Protein AF-0000000077141639 (afdb_homodimer)

Sequence (210 aa):
MLDIYRALENYKNDRVDEIVNHIAATSSEYKQLTCSVKIAYGKIFSSSTNDSKSWLEKYEDLVGQREALVFRFLYQQGFKDGLKIGFLLNNAIFKDENKNVTRFFMLDIYRALENYKNDRVDEIVNHIAATSSEYKQLTCSVKIAYGKIFSSSTNDSKSWLEKYEDLVGQREALVFRFLYQQGFKDGLKIGFLLNNAIFKDENKNVTRFF

Radius of gyration: 23.19 Å; Cα contacts (8 Å, |Δi|>4): 172; chains: 2; bounding box: 34×82×50 Å

Organism: Thermoanaerobacter italicus (strain DSM 9252 / Ab9) (NCBI:txid580331)

pLDDT: mean 87.26, std 12.96, range [44.38, 98.19]

Structure (mmCIF, N/CA/C/O backbone):
data_AF-0000000077141639-model_v1
#
loop_
_entity.id
_entity.type
_entity.pdbx_description
1 polymer 'Uncharacterized protein'
#
loop_
_atom_site.group_PDB
_atom_site.id
_atom_site.type_symbol
_atom_site.label_atom_id
_atom_site.label_alt_id
_atom_site.label_comp_id
_atom_site.label_asym_id
_atom_site.label_entity_id
_atom_site.label_seq_id
_atom_site.pdbx_PDB_ins_code
_atom_site.Cartn_x
_atom_site.Cartn_y
_atom_site.Cartn_z
_atom_site.occupancy
_atom_site.B_iso_or_equiv
_atom_site.auth_seq_id
_atom_site.auth_comp_id
_atom_site.auth_asym_id
_atom_site.auth_atom_id
_atom_site.pdbx_PDB_model_num
ATOM 1 N N . MET A 1 1 ? -12.258 25.984 -7.836 1 54.69 1 MET A N 1
ATOM 2 C CA . MET A 1 1 ? -12.094 25.031 -6.734 1 54.69 1 MET A CA 1
ATOM 3 C C . MET A 1 1 ? -11.914 23.609 -7.258 1 54.69 1 MET A C 1
ATOM 5 O O . MET A 1 1 ? -11.055 22.875 -6.773 1 54.69 1 MET A O 1
ATOM 9 N N . LEU A 1 2 ? -12.594 23.344 -8.359 1 60.84 2 LEU A N 1
ATOM 10 C CA . LEU A 1 2 ? -12.531 22.016 -8.953 1 60.84 2 LEU A CA 1
ATOM 11 C C . LEU A 1 2 ? -11.148 21.734 -9.539 1 60.84 2 LEU A C 1
ATOM 13 O O . LEU A 1 2 ? -10.633 20.625 -9.414 1 60.84 2 LEU A O 1
ATOM 17 N N . ASP A 1 3 ? -10.562 22.797 -9.906 1 68 3 ASP A N 1
ATOM 18 C CA . ASP A 1 3 ? -9.258 22.672 -10.555 1 68 3 ASP A CA 1
ATOM 19 C C . ASP A 1 3 ? -8.164 22.375 -9.531 1 68 3 ASP A C 1
ATOM 21 O O . ASP A 1 3 ? -7.281 21.562 -9.781 1 68 3 ASP A O 1
ATOM 25 N N . ILE A 1 4 ? -8.383 22.969 -8.359 1 66.31 4 ILE A N 1
ATOM 26 C CA . ILE A 1 4 ? -7.363 22.781 -7.332 1 66.31 4 ILE A CA 1
ATOM 27 C C . ILE A 1 4 ? -7.469 21.359 -6.762 1 66.31 4 ILE A C 1
ATOM 29 O O . ILE A 1 4 ? -6.453 20.719 -6.488 1 66.31 4 ILE A O 1
ATOM 33 N N . TYR A 1 5 ? -8.75 20.969 -6.719 1 63.75 5 TYR A N 1
ATOM 34 C CA . TYR A 1 5 ? -8.961 19.609 -6.211 1 63.75 5 TYR A CA 1
ATOM 35 C C . TYR A 1 5 ? -8.359 18.578 -7.156 1 63.75 5 TYR A C 1
ATOM 37 O O . TYR A 1 5 ? -7.684 17.641 -6.719 1 63.75 5 TYR A O 1
ATOM 45 N N . ARG A 1 6 ? -8.609 18.844 -8.391 1 73.81 6 ARG A N 1
ATOM 46 C CA . ARG A 1 6 ? -8.07 17.938 -9.398 1 73.81 6 ARG A CA 1
ATOM 47 C C . ARG A 1 6 ? -6.547 17.984 -9.406 1 73.81 6 ARG A C 1
ATOM 49 O O . ARG A 1 6 ? -5.891 16.938 -9.531 1 73.81 6 ARG A O 1
ATOM 56 N N . ALA A 1 7 ? -6.074 19.125 -9.273 1 70 7 ALA A N 1
ATOM 57 C CA . ALA A 1 7 ? -4.625 19.297 -9.211 1 70 7 ALA A CA 1
ATOM 58 C C . ALA A 1 7 ? -4.043 18.594 -7.988 1 70 7 ALA A C 1
ATOM 60 O O . ALA A 1 7 ? -3.002 17.938 -8.078 1 70 7 ALA A O 1
ATOM 61 N N . LEU A 1 8 ? -4.754 18.672 -6.93 1 75.56 8 LEU A N 1
ATOM 62 C CA . LEU A 1 8 ? -4.289 18.031 -5.703 1 75.56 8 LEU A CA 1
ATOM 63 C C . LEU A 1 8 ? -4.371 16.516 -5.816 1 75.56 8 LEU A C 1
ATOM 65 O O . LEU A 1 8 ? -3.494 15.797 -5.324 1 75.56 8 LEU A O 1
ATOM 69 N N . GLU A 1 9 ? -5.402 16.141 -6.539 1 77.5 9 GLU A N 1
ATOM 70 C CA . GLU A 1 9 ? -5.566 14.703 -6.754 1 77.5 9 GLU A CA 1
ATOM 71 C C . GLU A 1 9 ? -4.457 14.148 -7.645 1 77.5 9 GLU A C 1
ATOM 73 O O . GLU A 1 9 ? -3.908 13.078 -7.367 1 77.5 9 GLU A O 1
ATOM 78 N N . ASN A 1 10 ? -4.207 14.859 -8.688 1 81.38 10 ASN A N 1
ATOM 79 C CA . ASN A 1 10 ? -3.121 14.445 -9.578 1 81.38 10 ASN A CA 1
ATOM 80 C C . ASN A 1 10 ? -1.776 14.453 -8.852 1 81.38 10 ASN A C 1
ATOM 82 O O . ASN A 1 10 ? -0.955 13.555 -9.055 1 81.38 10 ASN A O 1
ATOM 86 N N . TYR A 1 11 ? -1.599 15.398 -8.156 1 82.31 11 TYR A N 1
ATOM 87 C CA . TYR A 1 11 ? -0.368 15.477 -7.375 1 82.31 11 TYR A CA 1
ATOM 88 C C . TYR A 1 11 ? -0.231 14.273 -6.453 1 82.31 11 TYR A C 1
ATOM 90 O O . TYR A 1 11 ? 0.836 13.656 -6.379 1 82.31 11 TYR A O 1
ATOM 98 N N . LYS A 1 12 ? -1.317 13.953 -5.895 1 84.75 12 LYS A N 1
ATOM 99 C CA . LYS A 1 12 ? -1.283 12.836 -4.957 1 84.75 12 LYS A CA 1
ATOM 100 C C . LYS A 1 12 ? -0.944 11.531 -5.668 1 84.75 12 LYS A C 1
ATOM 102 O O . LYS A 1 12 ? -0.155 10.734 -5.164 1 84.75 12 LYS A O 1
ATOM 107 N N . ASN A 1 13 ? -1.54 11.383 -6.797 1 85.69 13 ASN A N 1
ATOM 108 C CA . ASN A 1 13 ? -1.261 10.172 -7.555 1 85.69 13 ASN A CA 1
ATOM 109 C C . ASN A 1 13 ? 0.2 10.109 -7.992 1 85.69 13 ASN A C 1
ATOM 111 O O . ASN A 1 13 ? 0.838 9.055 -7.887 1 85.69 13 ASN A O 1
ATOM 115 N N . ASP A 1 14 ? 0.638 11.203 -8.445 1 90.75 14 ASP A N 1
ATOM 116 C CA . ASP A 1 14 ? 2.039 11.273 -8.852 1 90.75 14 ASP A CA 1
ATOM 117 C C . ASP A 1 14 ? 2.965 11.047 -7.656 1 90.75 14 ASP A C 1
ATOM 119 O O . ASP A 1 14 ? 3.998 10.383 -7.781 1 90.75 14 ASP A O 1
ATOM 123 N N . ARG A 1 15 ? 2.566 11.594 -6.605 1 92.44 15 ARG A N 1
ATOM 124 C CA . ARG A 1 15 ? 3.371 11.5 -5.391 1 92.44 15 ARG A CA 1
ATOM 125 C C . ARG A 1 15 ? 3.457 10.062 -4.902 1 92.44 15 ARG A C 1
ATOM 127 O O . ARG A 1 15 ? 4.523 9.609 -4.477 1 92.44 15 ARG A O 1
ATOM 134 N N . VAL A 1 16 ? 2.373 9.305 -5.07 1 95.56 16 VAL A N 1
ATOM 135 C CA . VAL A 1 16 ? 2.361 7.902 -4.672 1 95.56 16 VAL A CA 1
ATOM 136 C C . VAL A 1 16 ? 3.363 7.113 -5.512 1 95.56 16 VAL A C 1
ATOM 138 O O . VAL A 1 16 ? 4.16 6.34 -4.98 1 95.56 16 VAL A O 1
ATOM 141 N N . ASP A 1 17 ? 3.311 7.387 -6.77 1 94.44 17 ASP A N 1
ATOM 142 C CA . ASP A 1 17 ? 4.242 6.707 -7.664 1 94.44 17 ASP A CA 1
ATOM 143 C C . ASP A 1 17 ? 5.688 7.039 -7.305 1 94.44 17 ASP A C 1
ATOM 145 O O . ASP A 1 17 ? 6.551 6.156 -7.309 1 94.44 17 ASP A O 1
ATOM 149 N N . GLU A 1 18 ? 5.922 8.25 -7.062 1 95.31 18 GLU A N 1
ATOM 150 C CA . GLU A 1 18 ? 7.258 8.688 -6.688 1 95.31 18 GLU A CA 1
ATOM 151 C C . GLU A 1 18 ? 7.73 8 -5.41 1 95.31 18 GLU A C 1
ATOM 153 O O . GLU A 1 18 ? 8.883 7.574 -5.316 1 95.31 18 GLU A O 1
ATOM 158 N N . ILE A 1 19 ? 6.879 7.863 -4.48 1 96.19 19 ILE A N 1
ATOM 159 C CA . ILE A 1 19 ? 7.207 7.258 -3.195 1 96.19 19 ILE A CA 1
ATOM 160 C C . ILE A 1 19 ? 7.539 5.781 -3.389 1 96.19 19 ILE A C 1
ATOM 162 O O . ILE A 1 19 ? 8.539 5.289 -2.863 1 96.19 19 ILE A O 1
ATOM 166 N N . VAL A 1 20 ? 6.707 5.168 -4.117 1 96.19 20 VAL A N 1
ATOM 167 C CA . VAL A 1 20 ? 6.91 3.74 -4.34 1 96.19 20 VAL A CA 1
ATOM 168 C C . VAL A 1 20 ? 8.227 3.514 -5.078 1 96.19 20 VAL A C 1
ATOM 170 O O . VAL A 1 20 ? 8.984 2.602 -4.742 1 96.19 20 VAL A O 1
ATOM 173 N N . ASN A 1 21 ? 8.484 4.336 -6.051 1 95.69 21 ASN A N 1
ATOM 174 C CA . ASN A 1 21 ? 9.75 4.246 -6.77 1 95.69 21 ASN A CA 1
ATOM 175 C C . ASN A 1 21 ? 10.938 4.492 -5.848 1 95.69 21 ASN A C 1
ATOM 177 O O . ASN A 1 21 ? 11.977 3.844 -5.977 1 95.69 21 ASN A O 1
ATOM 181 N N . HIS A 1 22 ? 10.773 5.406 -4.996 1 96.06 22 HIS A N 1
ATOM 182 C CA . HIS A 1 22 ? 11.828 5.707 -4.031 1 96.06 22 HIS A CA 1
ATOM 183 C C . HIS A 1 22 ? 12.086 4.52 -3.107 1 96.06 22 HIS A C 1
ATOM 185 O O . HIS A 1 22 ? 13.234 4.176 -2.834 1 96.06 22 HIS A O 1
ATOM 191 N N . ILE A 1 23 ? 11.023 3.883 -2.619 1 96.19 23 ILE A N 1
ATOM 192 C CA . ILE A 1 23 ? 11.148 2.703 -1.769 1 96.19 23 ILE A CA 1
ATOM 193 C C . ILE A 1 23 ? 11.867 1.591 -2.525 1 96.19 23 ILE A C 1
ATOM 195 O O . ILE A 1 23 ? 12.781 0.961 -1.993 1 96.19 23 ILE A O 1
ATOM 199 N N . ALA A 1 24 ? 11.414 1.4 -3.717 1 95.56 24 ALA A N 1
ATOM 200 C CA . ALA A 1 24 ? 12 0.35 -4.547 1 95.56 24 ALA A CA 1
ATOM 201 C C . ALA A 1 24 ? 13.492 0.585 -4.766 1 95.56 24 ALA A C 1
ATOM 203 O O . ALA A 1 24 ? 14.266 -0.367 -4.887 1 95.56 24 ALA A O 1
ATOM 204 N N . ALA A 1 25 ? 13.906 1.833 -4.805 1 96.06 25 ALA A N 1
ATOM 205 C CA . ALA A 1 25 ? 15.289 2.189 -5.094 1 96.06 25 ALA A CA 1
ATOM 206 C C . ALA A 1 25 ? 16.141 2.164 -3.828 1 96.06 25 ALA A C 1
ATOM 208 O O . ALA A 1 25 ? 17.344 1.881 -3.883 1 96.06 25 ALA A O 1
ATOM 209 N N . THR A 1 26 ? 15.562 2.406 -2.682 1 95.94 26 THR A N 1
ATOM 210 C CA . THR A 1 26 ? 16.406 2.74 -1.543 1 95.94 26 THR A CA 1
ATOM 211 C C . THR A 1 26 ? 16.234 1.724 -0.418 1 95.94 26 THR A C 1
ATOM 213 O O . THR A 1 26 ? 17.094 1.585 0.445 1 95.94 26 THR A O 1
ATOM 216 N N . SER A 1 27 ? 15.133 1.047 -0.299 1 96.25 27 SER A N 1
ATOM 217 C CA . SER A 1 27 ? 14.875 0.135 0.811 1 96.25 27 SER A CA 1
ATOM 218 C C . SER A 1 27 ? 15.469 -1.244 0.543 1 96.25 27 SER A C 1
ATOM 220 O O . SER A 1 27 ? 15.016 -1.96 -0.35 1 96.25 27 SER A O 1
ATOM 222 N N . SER A 1 28 ? 16.422 -1.593 1.317 1 97.38 28 SER A N 1
ATOM 223 C CA . SER A 1 28 ? 17.016 -2.914 1.19 1 97.38 28 SER A CA 1
ATOM 224 C C . SER A 1 28 ? 16 -4.016 1.462 1 97.38 28 SER A C 1
ATOM 226 O O . SER A 1 28 ? 16 -5.043 0.777 1 97.38 28 SER A O 1
ATOM 228 N N . GLU A 1 29 ? 15.172 -3.76 2.479 1 97.5 29 GLU A N 1
ATOM 229 C CA . GLU A 1 29 ? 14.156 -4.742 2.822 1 97.5 29 GLU A CA 1
ATOM 230 C C . GLU A 1 29 ? 13.18 -4.957 1.666 1 97.5 29 GLU A C 1
ATOM 232 O O . GLU A 1 29 ? 12.852 -6.098 1.33 1 97.5 29 GLU A O 1
ATOM 237 N N . TYR A 1 30 ? 12.75 -3.953 1.01 1 97.62 30 TYR A N 1
ATOM 238 C CA . TYR A 1 30 ? 11.852 -4.039 -0.135 1 97.62 30 TYR A CA 1
ATOM 239 C C . TYR A 1 30 ? 12.492 -4.82 -1.276 1 97.62 30 TYR A C 1
ATOM 241 O O . TYR A 1 30 ? 11.844 -5.664 -1.897 1 97.62 30 TYR A O 1
ATOM 249 N N . LYS A 1 31 ? 13.727 -4.5 -1.547 1 97.94 31 LYS A N 1
ATOM 250 C CA . LYS A 1 31 ? 14.453 -5.164 -2.627 1 97.94 31 LYS A CA 1
ATOM 251 C C . LYS A 1 31 ? 14.578 -6.664 -2.361 1 97.94 31 LYS A C 1
ATOM 253 O O . LYS A 1 31 ? 14.383 -7.477 -3.266 1 97.94 31 LYS A O 1
ATOM 258 N N . GLN A 1 32 ? 14.883 -6.949 -1.11 1 98.19 32 GLN A N 1
ATOM 259 C CA . GLN A 1 32 ? 15.023 -8.352 -0.749 1 98.19 32 GLN A CA 1
ATOM 260 C C . GLN A 1 32 ? 13.695 -9.094 -0.891 1 98.19 32 GLN A C 1
ATOM 262 O O . GLN A 1 32 ? 13.648 -10.195 -1.435 1 98.19 32 GLN A O 1
ATOM 267 N N . LEU A 1 33 ? 12.633 -8.5 -0.389 1 97.81 33 LEU A N 1
ATOM 268 C CA . LEU A 1 33 ? 11.312 -9.102 -0.506 1 97.81 33 LEU A CA 1
ATOM 269 C C . LEU A 1 33 ? 10.906 -9.258 -1.969 1 97.81 33 LEU A C 1
ATOM 271 O O . LEU A 1 33 ? 10.359 -10.289 -2.363 1 97.81 33 LEU A O 1
ATOM 275 N N . THR A 1 34 ? 11.188 -8.242 -2.785 1 97.5 34 THR A N 1
ATOM 276 C CA . THR A 1 34 ? 10.859 -8.289 -4.207 1 97.5 34 THR A CA 1
ATOM 277 C C . THR A 1 34 ? 11.609 -9.414 -4.902 1 97.5 34 THR A C 1
ATOM 279 O O . THR A 1 34 ? 11.039 -10.125 -5.734 1 97.5 34 THR A O 1
ATOM 282 N N . CYS A 1 35 ? 12.883 -9.562 -4.613 1 97.94 35 CYS A N 1
ATOM 283 C CA . CYS A 1 35 ? 13.656 -10.664 -5.168 1 97.94 35 CYS A CA 1
ATOM 284 C C . CYS A 1 35 ? 13.062 -12.008 -4.77 1 97.94 35 CYS A C 1
ATOM 286 O O . CYS A 1 35 ? 12.898 -12.891 -5.613 1 97.94 35 CYS A O 1
ATOM 288 N N . SER A 1 36 ? 12.734 -12.141 -3.439 1 98 36 SER A N 1
ATOM 289 C CA . SER A 1 36 ? 12.148 -13.391 -2.947 1 98 36 SER A CA 1
ATOM 290 C C . SER A 1 36 ? 10.82 -13.68 -3.629 1 98 36 SER A C 1
ATOM 292 O O . SER A 1 36 ? 10.516 -14.836 -3.938 1 98 36 SER A O 1
ATOM 294 N N . VAL A 1 37 ? 10.016 -12.664 -3.859 1 97.69 37 VAL A N 1
ATOM 295 C CA . VAL A 1 37 ? 8.742 -12.797 -4.566 1 97.69 37 VAL A CA 1
ATOM 296 C C . VAL A 1 37 ? 8.992 -13.297 -5.988 1 97.69 37 VAL A C 1
ATOM 298 O O . VAL A 1 37 ? 8.312 -14.219 -6.457 1 97.69 37 VAL A O 1
ATOM 301 N N . LYS A 1 38 ? 9.953 -12.727 -6.695 1 97.25 38 LYS A N 1
ATOM 302 C CA . LYS A 1 38 ? 10.281 -13.117 -8.062 1 97.25 38 LYS A CA 1
ATOM 303 C C . LYS A 1 38 ? 10.75 -14.57 -8.117 1 97.25 38 LYS A C 1
ATOM 305 O O . LYS A 1 38 ? 10.406 -15.305 -9.047 1 97.25 38 LYS A O 1
ATOM 310 N N . ILE A 1 39 ? 11.547 -14.992 -7.125 1 97.31 39 ILE A N 1
ATOM 311 C CA . ILE A 1 39 ? 12.039 -16.359 -7.07 1 97.31 39 ILE A CA 1
ATOM 312 C C . ILE A 1 39 ? 10.859 -17.328 -6.906 1 97.31 39 ILE A C 1
ATOM 314 O O . ILE A 1 39 ? 10.75 -18.312 -7.645 1 97.31 39 ILE A O 1
ATOM 318 N N . ALA A 1 40 ? 10 -17.047 -5.957 1 96.88 40 ALA A N 1
ATOM 319 C CA . ALA A 1 40 ? 8.828 -17.891 -5.738 1 96.88 40 ALA A CA 1
ATOM 320 C C . ALA A 1 40 ? 7.957 -17.953 -6.988 1 96.88 40 ALA A C 1
ATOM 322 O O . ALA A 1 40 ? 7.496 -19.016 -7.383 1 96.88 40 ALA A O 1
ATOM 323 N N . TYR A 1 41 ? 7.711 -16.75 -7.605 1 96.56 41 TYR A N 1
ATOM 324 C CA . TYR A 1 41 ? 6.961 -16.672 -8.852 1 96.56 41 TYR A CA 1
ATOM 325 C C . TY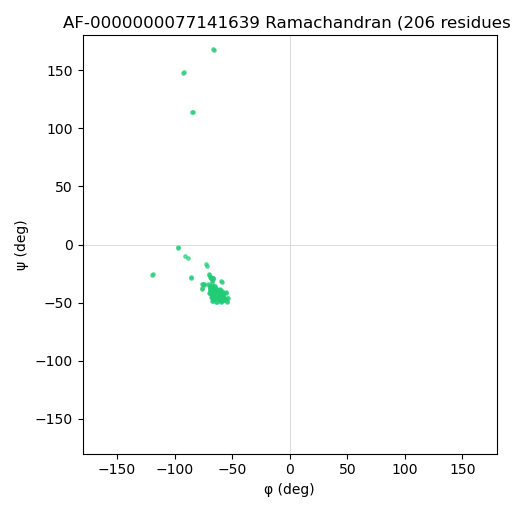R A 1 41 ? 7.578 -17.578 -9.914 1 96.56 41 TYR A C 1
ATOM 327 O O . TYR A 1 41 ? 6.871 -18.344 -10.578 1 96.56 41 TYR A O 1
ATOM 335 N N . GLY A 1 42 ? 8.867 -17.547 -10.078 1 96.06 42 GLY A N 1
ATOM 336 C CA . GLY A 1 42 ? 9.57 -18.375 -11.062 1 96.06 42 GLY A CA 1
ATOM 337 C C . GLY A 1 42 ? 9.43 -19.859 -10.812 1 96.06 42 GLY A C 1
ATOM 338 O O . GLY A 1 42 ? 9.266 -20.641 -11.75 1 96.06 42 GLY A O 1
ATOM 339 N N . LYS A 1 43 ? 9.523 -20.266 -9.586 1 94.69 43 LYS A N 1
ATOM 340 C CA . LYS A 1 43 ? 9.375 -21.672 -9.234 1 94.69 43 LYS A CA 1
ATOM 341 C C . LYS A 1 43 ? 7.984 -22.188 -9.586 1 94.69 43 LYS A C 1
ATOM 343 O O . LYS A 1 43 ? 7.84 -23.297 -10.117 1 94.69 43 LYS A O 1
ATOM 348 N N . ILE A 1 44 ? 6.957 -21.391 -9.336 1 94.94 44 ILE A N 1
ATOM 349 C CA . ILE A 1 44 ? 5.59 -21.766 -9.688 1 94.94 44 ILE A CA 1
ATOM 350 C C . ILE A 1 44 ? 5.434 -21.812 -11.203 1 94.94 44 ILE A C 1
ATOM 352 O O . ILE A 1 44 ? 4.898 -22.781 -11.75 1 94.94 44 ILE A O 1
ATOM 356 N N . PHE A 1 45 ? 5.918 -20.734 -11.805 1 93.94 45 PHE A N 1
ATOM 357 C CA . PHE A 1 45 ? 5.781 -20.594 -13.25 1 93.94 45 PHE A CA 1
ATOM 358 C C . PHE A 1 45 ? 6.434 -21.766 -13.977 1 93.94 45 PHE A C 1
ATOM 360 O O . PHE A 1 45 ? 5.84 -22.344 -14.883 1 93.94 45 PHE A O 1
ATOM 367 N N . SER A 1 46 ? 7.621 -22.188 -13.594 1 92.44 46 SER A N 1
ATOM 368 C CA . SER A 1 46 ? 8.398 -23.219 -14.273 1 92.44 46 SER A CA 1
ATOM 369 C C . SER A 1 46 ? 7.738 -24.594 -14.125 1 92.44 46 SER A C 1
ATOM 371 O O . SER A 1 46 ? 7.875 -25.453 -15.008 1 92.44 46 SER A O 1
ATOM 373 N N . SER A 1 47 ? 7.035 -24.844 -13.117 1 88.88 47 SER A N 1
ATOM 374 C CA . SER A 1 47 ? 6.438 -26.141 -12.859 1 88.88 47 SER A CA 1
ATOM 375 C C . SER A 1 47 ? 4.984 -26.188 -13.328 1 88.88 47 SER A C 1
ATOM 377 O O . SER A 1 47 ? 4.324 -27.219 -13.211 1 88.88 47 SER A O 1
ATOM 379 N N . SER A 1 48 ? 4.488 -25.141 -13.812 1 87.25 48 SER A N 1
ATOM 380 C CA . SER A 1 48 ? 3.066 -25 -14.102 1 87.25 48 SER A CA 1
ATOM 381 C C . SER A 1 48 ? 2.756 -25.391 -15.539 1 87.25 48 SER A C 1
ATOM 383 O O . SER A 1 48 ? 3.617 -25.297 -16.422 1 87.25 48 SER A O 1
ATOM 385 N N . THR A 1 49 ? 1.589 -25.922 -15.695 1 88.31 49 THR A N 1
ATOM 386 C CA . THR A 1 49 ? 1.06 -26.094 -17.047 1 88.31 49 THR A CA 1
ATOM 387 C C . THR A 1 49 ? 0.802 -24.75 -17.703 1 88.31 49 THR A C 1
ATOM 389 O O . THR A 1 49 ? 0.809 -23.719 -17.047 1 88.31 49 THR A O 1
ATOM 392 N N . ASN A 1 50 ? 0.544 -24.656 -19.047 1 88 50 ASN A N 1
ATOM 393 C CA . ASN A 1 50 ? 0.257 -23.406 -19.75 1 88 50 ASN A CA 1
ATOM 394 C C . ASN A 1 50 ? -0.974 -22.703 -19.188 1 88 50 ASN A C 1
ATOM 396 O O . ASN A 1 50 ? -0.989 -21.484 -19.047 1 88 50 ASN A O 1
ATOM 400 N N . ASP A 1 51 ? -1.972 -23.484 -18.875 1 87.44 51 ASP A N 1
ATOM 401 C CA . ASP A 1 51 ? -3.178 -22.922 -18.281 1 87.44 51 ASP A CA 1
ATOM 402 C C . ASP A 1 51 ? -2.879 -22.281 -16.922 1 87.44 51 ASP A C 1
ATOM 404 O O . ASP A 1 51 ? -3.33 -21.172 -16.641 1 87.44 51 ASP A O 1
ATOM 408 N N . SER A 1 52 ? -2.129 -22.953 -16.125 1 88.38 52 SER A N 1
ATOM 409 C CA . SER A 1 52 ? -1.777 -22.438 -14.797 1 88.38 52 SER A CA 1
ATOM 410 C C . SER A 1 52 ? -0.892 -21.203 -14.898 1 88.38 52 SER A C 1
ATOM 412 O O . SER A 1 52 ? -0.975 -20.297 -14.062 1 88.38 52 SER A O 1
ATOM 414 N N . LYS A 1 53 ? -0.115 -21.156 -16 1 92.94 53 LYS A N 1
ATOM 415 C CA . LYS A 1 53 ? 0.723 -19.984 -16.234 1 92.94 53 LYS A CA 1
ATOM 416 C C . LYS A 1 53 ? -0.126 -18.75 -16.531 1 92.94 53 LYS A C 1
ATOM 418 O O . LYS A 1 53 ? 0.149 -17.672 -16.031 1 92.94 53 LYS A O 1
ATOM 423 N N . SER A 1 54 ? -1.112 -18.922 -17.359 1 95.31 54 SER A N 1
ATOM 424 C CA . SER A 1 54 ? -2.016 -17.812 -17.672 1 95.31 54 SER A CA 1
ATOM 425 C C . SER A 1 54 ? -2.727 -17.297 -16.422 1 95.31 54 SER A C 1
ATOM 427 O O . SER A 1 54 ? -2.889 -16.094 -16.25 1 95.31 54 SER A O 1
ATOM 429 N N . TRP A 1 55 ? -3.125 -18.188 -15.516 1 95 55 TRP A N 1
ATOM 430 C CA . TRP A 1 55 ? -3.781 -17.812 -14.266 1 95 55 TRP A CA 1
ATOM 431 C C . TRP A 1 55 ? -2.807 -17.109 -13.328 1 95 55 TRP A C 1
ATOM 433 O O . TRP A 1 55 ? -3.191 -16.203 -12.586 1 95 55 TRP A O 1
ATOM 443 N N . LEU A 1 56 ? -1.569 -17.578 -13.352 1 96.06 56 LEU A N 1
ATOM 444 C CA . LEU A 1 56 ? -0.549 -16.938 -12.531 1 96.06 56 LEU A CA 1
ATOM 445 C C . LEU A 1 56 ? -0.333 -15.492 -12.969 1 96.06 56 LEU A C 1
ATOM 447 O O . LEU A 1 56 ? -0.205 -14.602 -12.133 1 96.06 56 LEU A O 1
ATOM 451 N N . GLU A 1 57 ? -0.248 -15.211 -14.242 1 96.88 57 GLU A N 1
ATOM 452 C CA . GLU A 1 57 ? -0.125 -13.859 -14.773 1 96.88 57 GLU A CA 1
ATOM 453 C C . GLU A 1 57 ? -1.325 -13 -14.383 1 96.88 57 GLU A C 1
ATOM 455 O O . GLU A 1 57 ? -1.166 -11.844 -14 1 96.88 57 GLU A O 1
ATOM 460 N N . LYS A 1 58 ? -2.5 -13.57 -14.523 1 97.25 58 LYS A N 1
ATOM 461 C CA . LYS A 1 58 ? -3.715 -12.867 -14.125 1 97.25 58 LYS A CA 1
ATOM 462 C C . LYS A 1 58 ? -3.701 -12.539 -12.641 1 97.25 58 LYS A C 1
ATOM 464 O O . LYS A 1 58 ? -4.066 -11.438 -12.234 1 97.25 58 LYS A O 1
ATOM 469 N N . TYR A 1 59 ? -3.299 -13.547 -11.82 1 97.19 59 TYR A N 1
ATOM 470 C CA . TYR A 1 59 ? -3.174 -13.367 -10.375 1 97.19 59 TYR A CA 1
ATOM 471 C C . TYR A 1 59 ? -2.271 -12.188 -10.047 1 97.19 59 TYR A C 1
ATOM 473 O O . TYR A 1 59 ? -2.637 -11.32 -9.25 1 97.19 59 TYR A O 1
ATOM 481 N N . GLU A 1 60 ? -1.157 -12.164 -10.641 1 96.44 60 GLU A N 1
ATOM 482 C CA . GLU A 1 60 ? -0.197 -11.086 -10.398 1 96.44 60 GLU A CA 1
ATOM 483 C C . GLU A 1 60 ? -0.778 -9.734 -10.781 1 96.44 60 GLU A C 1
ATOM 485 O O . GLU A 1 60 ? -0.604 -8.75 -10.055 1 96.44 60 GLU A O 1
ATOM 490 N N . ASP A 1 61 ? -1.398 -9.664 -11.914 1 97.25 61 ASP A N 1
ATOM 491 C CA . ASP A 1 61 ? -2.01 -8.422 -12.383 1 97.25 61 ASP A CA 1
ATOM 492 C C . ASP A 1 61 ? -3.074 -7.934 -11.406 1 97.25 61 ASP A C 1
ATOM 494 O O . ASP A 1 61 ? -3.137 -6.742 -11.094 1 97.25 61 ASP A O 1
ATOM 498 N N . LEU A 1 62 ? -3.951 -8.805 -10.953 1 97.44 62 LEU A N 1
ATOM 499 C CA . LEU A 1 62 ? -5.027 -8.484 -10.023 1 97.44 62 LEU A CA 1
ATOM 500 C C . LEU A 1 62 ? -4.469 -8 -8.688 1 97.44 62 LEU A C 1
ATOM 502 O O . LEU A 1 62 ? -4.965 -7.035 -8.117 1 97.44 62 LEU A O 1
ATOM 506 N N . VAL A 1 63 ? -3.412 -8.672 -8.195 1 97.12 63 VAL A N 1
ATOM 507 C CA . VAL A 1 63 ? -2.742 -8.258 -6.965 1 97.12 63 VAL A CA 1
ATOM 508 C C . VAL A 1 63 ? -2.176 -6.852 -7.129 1 97.12 63 VAL A C 1
ATOM 510 O O . VAL A 1 63 ? -2.326 -6.008 -6.238 1 97.12 63 VAL A O 1
ATOM 513 N N . GLY A 1 64 ? -1.561 -6.609 -8.273 1 96.56 64 GLY A N 1
ATOM 514 C CA . GLY A 1 64 ? -1.019 -5.289 -8.562 1 96.56 64 GLY A CA 1
ATOM 515 C C . GLY A 1 64 ? -2.074 -4.199 -8.57 1 96.56 64 GLY A C 1
ATOM 516 O O . GLY A 1 64 ? -1.845 -3.1 -8.062 1 96.56 64 GLY A O 1
ATOM 517 N N . GLN A 1 65 ? -3.201 -4.426 -9.211 1 97.25 65 GLN A N 1
ATOM 518 C CA . GLN A 1 65 ? -4.309 -3.475 -9.234 1 97.25 65 GLN A CA 1
ATOM 519 C C . GLN A 1 65 ? -4.82 -3.193 -7.824 1 97.25 65 GLN A C 1
ATOM 521 O O . GLN A 1 65 ? -5.055 -2.039 -7.461 1 97.25 65 GLN A O 1
ATOM 526 N N . ARG A 1 66 ? -5.004 -4.246 -7.016 1 97.19 66 ARG A N 1
ATOM 527 C CA . ARG A 1 66 ? -5.473 -4.086 -5.645 1 97.19 66 ARG A CA 1
ATOM 528 C C . ARG A 1 66 ? -4.477 -3.283 -4.812 1 97.19 66 ARG A C 1
ATOM 530 O O . ARG A 1 66 ? -4.871 -2.422 -4.023 1 97.19 66 ARG A O 1
ATOM 537 N N . GLU A 1 67 ? -3.172 -3.514 -4.953 1 96.31 67 GLU A N 1
ATOM 538 C CA . GLU A 1 67 ? -2.123 -2.779 -4.25 1 96.31 67 GLU A CA 1
ATOM 539 C C . GLU A 1 67 ? -2.174 -1.291 -4.586 1 96.31 67 GLU A C 1
ATOM 541 O O . GLU A 1 67 ? -2.076 -0.445 -3.697 1 96.31 67 GLU A O 1
ATOM 546 N N . ALA A 1 68 ? -2.281 -1.032 -5.848 1 94.88 68 ALA A N 1
ATOM 547 C CA . ALA A 1 68 ? -2.299 0.359 -6.293 1 94.88 68 ALA A CA 1
ATOM 548 C C . ALA A 1 68 ? -3.467 1.118 -5.668 1 94.88 68 ALA A C 1
ATOM 550 O O . ALA A 1 68 ? -3.332 2.289 -5.305 1 94.88 68 ALA A O 1
ATOM 551 N N . LEU A 1 69 ? -4.574 0.474 -5.605 1 96.31 69 LEU A N 1
ATOM 552 C CA . LEU A 1 69 ? -5.75 1.073 -4.98 1 96.31 69 LEU A CA 1
ATOM 553 C C . LEU A 1 69 ? -5.473 1.408 -3.52 1 96.31 69 LEU A C 1
ATOM 555 O O . LEU A 1 69 ? -5.746 2.523 -3.072 1 96.31 69 LEU A O 1
ATOM 559 N N . VAL A 1 70 ? -4.941 0.492 -2.764 1 97.31 70 VAL A N 1
ATOM 560 C CA . VAL A 1 70 ? -4.691 0.655 -1.336 1 97.31 70 VAL A CA 1
ATOM 561 C C . VAL A 1 70 ? -3.6 1.699 -1.119 1 97.31 70 VAL A C 1
ATOM 563 O O . VAL A 1 70 ? -3.674 2.5 -0.185 1 97.31 70 VAL A O 1
ATOM 566 N N . PHE A 1 71 ? -2.592 1.744 -2.016 1 96.38 71 PHE A N 1
ATOM 567 C CA . PHE A 1 71 ? -1.515 2.725 -1.949 1 96.38 71 PHE A CA 1
ATOM 568 C C . PHE A 1 71 ? -2.072 4.145 -1.944 1 96.38 71 PHE A C 1
ATOM 570 O O . PHE A 1 71 ? -1.685 4.965 -1.112 1 96.38 71 PHE A O 1
ATOM 577 N N . ARG A 1 72 ? -2.93 4.328 -2.816 1 94.88 72 ARG A N 1
ATOM 578 C CA . ARG A 1 72 ? -3.51 5.66 -2.953 1 94.88 72 ARG A CA 1
ATOM 579 C C . ARG A 1 72 ? -4.324 6.031 -1.718 1 94.88 72 ARG A C 1
ATOM 581 O O . ARG A 1 72 ? -4.242 7.16 -1.231 1 94.88 72 ARG A O 1
ATOM 588 N N . PHE A 1 73 ? -5.035 5.074 -1.187 1 95.31 73 PHE A N 1
ATOM 589 C CA . PHE A 1 73 ? -5.871 5.328 -0.018 1 95.31 73 PHE A CA 1
ATOM 590 C C . PHE A 1 73 ? -5.012 5.617 1.208 1 95.31 73 PHE A C 1
ATOM 592 O O . PHE A 1 73 ? -5.328 6.516 1.994 1 95.31 73 PHE A O 1
ATOM 599 N N . LEU A 1 74 ? -3.982 4.852 1.314 1 97.06 74 LEU A N 1
ATOM 600 C CA . LEU A 1 74 ? -3.123 5.004 2.484 1 97.06 74 LEU A CA 1
ATOM 601 C C . LEU A 1 74 ? -2.422 6.355 2.475 1 97.06 74 LEU A C 1
ATOM 603 O O . LEU A 1 74 ? -2.387 7.051 3.494 1 97.06 74 LEU A O 1
ATOM 607 N N . TYR A 1 75 ? -1.885 6.738 1.337 1 96.75 75 TYR A N 1
ATOM 608 C CA . TYR A 1 75 ? -1.252 8.047 1.229 1 96.75 75 TYR A CA 1
ATOM 609 C C . TYR A 1 75 ? -2.25 9.164 1.521 1 96.75 75 TYR A C 1
ATOM 611 O O . TYR A 1 75 ? -1.946 10.102 2.264 1 96.75 75 TYR A O 1
ATOM 619 N N . GLN A 1 76 ? -3.395 9.07 0.921 1 95.12 76 GLN A N 1
ATOM 620 C CA . GLN A 1 76 ? -4.422 10.094 1.076 1 95.12 76 GLN A CA 1
ATOM 621 C C . GLN A 1 76 ? -4.84 10.242 2.537 1 95.12 76 GLN A C 1
ATOM 623 O O . GLN A 1 76 ? -5 11.352 3.035 1 95.12 76 GLN A O 1
ATOM 628 N N . GLN A 1 77 ? -5.043 9.086 3.213 1 95.25 77 GLN A N 1
ATOM 629 C CA . GLN A 1 77 ? -5.449 9.148 4.613 1 95.25 77 GLN A CA 1
ATOM 630 C C . GLN A 1 77 ? -4.324 9.695 5.488 1 95.25 77 GLN A C 1
ATOM 632 O O . GLN A 1 77 ? -4.57 10.445 6.434 1 95.25 77 GLN A O 1
ATOM 637 N N . GLY A 1 78 ? -3.086 9.289 5.176 1 94.44 78 GLY A N 1
ATOM 638 C CA . GLY A 1 78 ? -1.959 9.898 5.859 1 94.44 78 GLY A CA 1
ATOM 639 C C . GLY A 1 78 ? -1.901 11.406 5.688 1 94.44 78 GLY A C 1
ATOM 640 O O . GLY A 1 78 ? -1.729 12.141 6.66 1 94.44 78 GLY A O 1
ATOM 641 N N . PHE A 1 79 ? -2.104 11.828 4.449 1 93.5 79 PHE A N 1
ATOM 642 C CA . PHE A 1 79 ? -2.09 13.242 4.117 1 93.5 79 PHE A CA 1
ATOM 643 C C . PHE A 1 79 ? -3.148 14 4.918 1 93.5 79 PHE A C 1
ATOM 645 O O . PHE A 1 79 ? -2.863 15.039 5.508 1 93.5 79 PHE A O 1
ATOM 652 N N . LYS A 1 80 ? -4.336 13.516 4.953 1 93 80 LYS A N 1
ATOM 653 C CA . LYS A 1 80 ? -5.441 14.133 5.672 1 93 80 LYS A CA 1
ATOM 654 C C . LYS A 1 80 ? -5.152 14.203 7.172 1 93 80 LYS A C 1
ATOM 656 O O . LYS A 1 80 ? -5.414 15.227 7.809 1 93 80 LYS A O 1
ATOM 661 N N . ASP A 1 81 ? -4.695 13.078 7.688 1 92.31 81 ASP A N 1
ATOM 662 C CA . ASP A 1 81 ? -4.352 13.055 9.109 1 92.31 81 ASP A CA 1
ATOM 663 C C . ASP A 1 81 ? -3.256 14.07 9.422 1 92.31 81 ASP A C 1
ATOM 665 O O . ASP A 1 81 ? -3.322 14.773 10.43 1 92.31 81 ASP A O 1
ATOM 669 N N . GLY A 1 82 ? -2.229 14.133 8.562 1 90.5 82 GLY A N 1
ATOM 670 C CA . GLY A 1 82 ? -1.174 15.125 8.727 1 90.5 82 GLY A CA 1
ATOM 671 C C . GLY A 1 82 ? -1.682 16.547 8.68 1 90.5 82 GLY A C 1
ATOM 672 O O . GLY A 1 82 ? -1.288 17.391 9.5 1 90.5 82 GLY A O 1
ATOM 673 N N . LEU A 1 83 ? -2.504 16.797 7.734 1 89.75 83 LEU A N 1
ATOM 674 C CA . LEU A 1 83 ? -3.098 18.125 7.598 1 89.75 83 LEU A CA 1
ATOM 675 C C . LEU A 1 83 ? -3.84 18.516 8.867 1 89.75 83 LEU A C 1
ATOM 677 O O . LEU A 1 83 ? -3.674 19.641 9.359 1 89.75 83 LEU A O 1
ATOM 681 N N . LYS A 1 84 ? -4.641 17.641 9.367 1 89.62 84 LYS A N 1
ATOM 682 C CA . LYS A 1 84 ? -5.414 17.891 10.586 1 89.62 84 LYS A CA 1
ATOM 683 C C . LYS A 1 84 ? -4.496 18.188 11.766 1 89.62 84 LYS A C 1
ATOM 685 O O . LYS A 1 84 ? -4.734 19.141 12.523 1 89.62 84 LYS A O 1
ATOM 690 N N . ILE A 1 85 ? -3.479 17.438 11.898 1 86.94 85 ILE A N 1
ATOM 691 C CA . ILE A 1 85 ? -2.547 17.609 13.008 1 86.94 85 ILE A CA 1
ATOM 692 C C . ILE A 1 85 ? -1.756 18.891 12.828 1 86.94 85 ILE A C 1
ATOM 694 O O . ILE A 1 85 ? -1.5 19.625 13.797 1 86.94 85 ILE A O 1
ATOM 698 N N . GLY A 1 86 ? -1.353 19.141 11.633 1 84.06 86 GLY A N 1
ATOM 699 C CA . GLY A 1 86 ? -0.667 20.391 11.344 1 84.06 86 GLY A CA 1
ATOM 700 C C . GLY A 1 86 ? -1.471 21.609 11.742 1 84.06 86 GLY A C 1
ATOM 701 O O . GLY A 1 86 ? -0.935 22.547 12.336 1 84.06 86 GLY A O 1
ATOM 702 N N . PHE A 1 87 ? -2.672 21.547 11.492 1 83.81 87 PHE A N 1
ATOM 703 C CA . PHE A 1 87 ? -3.555 22.641 11.867 1 83.81 87 PHE A CA 1
ATOM 704 C C . PHE A 1 87 ? -3.668 22.75 13.383 1 83.81 87 PHE A C 1
ATOM 706 O O . PHE A 1 87 ? -3.611 23.844 13.938 1 83.81 87 PHE A O 1
ATOM 713 N N . LEU A 1 88 ? -3.797 21.641 13.992 1 82.12 88 LEU A N 1
ATOM 714 C CA . LEU A 1 88 ? -3.947 21.609 15.445 1 82.12 88 LEU A CA 1
ATOM 715 C C . LEU A 1 88 ? -2.686 22.125 16.125 1 82.12 88 LEU A C 1
ATOM 717 O O . LEU A 1 88 ? -2.768 22.906 17.078 1 82.12 88 LEU A O 1
ATOM 721 N N . LEU A 1 89 ? -1.62 21.703 15.633 1 81.44 89 LEU A N 1
ATOM 722 C CA . LEU A 1 89 ? -0.348 22.094 16.219 1 81.44 89 LEU A CA 1
ATOM 723 C C . LEU A 1 89 ? -0.103 23.594 16.031 1 81.44 89 LEU A C 1
ATOM 725 O O . LEU A 1 89 ? 0.349 24.281 16.953 1 81.44 89 LEU A O 1
ATOM 729 N N . ASN A 1 90 ? -0.406 24.047 14.93 1 77.81 90 ASN A N 1
ATOM 730 C CA . ASN A 1 90 ? -0.226 25.469 14.664 1 77.81 90 ASN A CA 1
ATOM 731 C C . ASN A 1 90 ? -1.148 26.328 15.523 1 77.81 90 ASN A C 1
ATOM 733 O O . ASN A 1 90 ? -0.743 27.375 16.016 1 77.81 90 ASN A O 1
ATOM 737 N N . ASN A 1 91 ? -2.309 25.906 15.695 1 76.5 91 ASN A N 1
ATOM 738 C CA . ASN A 1 91 ? -3.25 26.625 16.547 1 76.5 91 ASN A CA 1
ATOM 739 C C . ASN A 1 91 ? -2.805 26.625 18 1 76.5 91 ASN A C 1
ATOM 741 O O . ASN A 1 91 ? -2.982 27.609 18.719 1 76.5 91 ASN A O 1
ATOM 745 N N . ALA A 1 92 ? -2.236 25.484 18.328 1 71.31 92 ALA A N 1
ATOM 746 C CA . ALA A 1 92 ? -1.747 25.391 19.703 1 71.31 92 ALA A CA 1
ATOM 747 C C . ALA A 1 92 ? -0.546 26.312 19.922 1 71.31 92 ALA A C 1
ATOM 749 O O . ALA A 1 92 ? -0.434 26.953 20.969 1 71.31 92 ALA A O 1
ATOM 750 N N . ILE A 1 93 ? 0.25 26.422 19.062 1 73.25 93 ILE A N 1
ATOM 751 C CA . ILE A 1 93 ? 1.442 27.25 19.156 1 73.25 93 ILE A CA 1
ATOM 752 C C . ILE A 1 93 ? 1.039 28.734 19.156 1 73.25 93 ILE A C 1
ATOM 754 O O . ILE A 1 93 ? 1.556 29.516 19.953 1 73.25 93 ILE A O 1
ATOM 758 N N . PHE A 1 94 ? 0.098 29.141 18.375 1 68.38 94 PHE A N 1
ATOM 759 C CA . PHE A 1 94 ? -0.358 30.531 18.281 1 68.38 94 PHE A CA 1
ATOM 760 C C . PHE A 1 94 ? -1.068 30.938 19.578 1 68.38 94 PHE A C 1
ATOM 762 O O . PHE A 1 94 ? -0.896 32.062 20.047 1 68.38 94 PHE A O 1
ATOM 769 N N . LYS A 1 95 ? -1.772 30.125 20.125 1 72.75 95 LYS A N 1
ATOM 770 C CA . LYS A 1 95 ? -2.465 30.422 21.375 1 72.75 95 LYS A CA 1
ATOM 771 C C . LYS A 1 95 ? -1.473 30.609 22.531 1 72.75 95 LYS A C 1
ATOM 773 O O . LYS A 1 95 ? -1.65 31.5 23.359 1 72.75 95 LYS A O 1
ATOM 778 N N . ASP A 1 96 ? -0.512 29.797 22.484 1 69.31 96 ASP A N 1
ATOM 779 C CA . ASP A 1 96 ? 0.513 29.922 23.516 1 69.31 96 ASP A CA 1
ATOM 780 C C . ASP A 1 96 ? 1.281 31.234 23.375 1 69.31 96 ASP A C 1
ATOM 782 O O . ASP A 1 96 ? 1.566 31.906 24.375 1 69.31 96 ASP A O 1
ATOM 786 N N . GLU A 1 97 ? 1.519 31.641 22.188 1 67.38 97 GLU A N 1
ATOM 787 C CA . GLU A 1 97 ? 2.223 32.875 21.922 1 67.38 97 GLU A CA 1
ATOM 788 C C . GLU A 1 97 ? 1.366 34.094 22.312 1 67.38 97 GLU A C 1
ATOM 790 O O . GLU A 1 97 ? 1.868 35.062 22.875 1 67.38 97 GLU A O 1
ATOM 795 N N . ASN A 1 98 ? 0.169 34.031 22.016 1 63 98 ASN A N 1
ATOM 796 C CA . ASN A 1 98 ? -0.743 35.125 22.375 1 63 98 ASN A CA 1
ATOM 797 C C . ASN A 1 98 ? -0.933 35.219 23.891 1 63 98 ASN A C 1
ATOM 799 O O . ASN A 1 98 ? -1.057 36.312 24.438 1 63 98 ASN A O 1
ATOM 803 N N . LYS A 1 99 ? -0.898 34.125 24.578 1 68.94 99 LYS A N 1
ATOM 804 C CA . LYS A 1 99 ? -0.977 34.125 26.031 1 68.94 99 LYS A CA 1
ATOM 805 C C . LYS A 1 99 ? 0.263 34.75 26.656 1 68.94 99 LYS A C 1
ATOM 807 O O . LYS A 1 99 ? 0.161 35.5 27.641 1 68.94 99 LYS A O 1
ATOM 812 N N . ASN A 1 100 ? 1.283 34.438 26.062 1 63.81 100 ASN A N 1
ATOM 813 C CA . ASN A 1 100 ? 2.525 35 26.578 1 63.81 100 ASN A CA 1
ATOM 814 C C . ASN A 1 100 ? 2.584 36.5 26.359 1 63.81 100 ASN A C 1
ATOM 816 O O . ASN A 1 100 ? 3.123 37.25 27.188 1 63.81 100 ASN A O 1
ATOM 820 N N . VAL A 1 101 ? 1.987 37 25.391 1 58.94 101 VAL A N 1
ATOM 821 C CA . VAL A 1 101 ? 1.962 38.438 25.094 1 58.94 101 VAL A CA 1
ATOM 822 C C . VAL A 1 101 ? 0.995 39.156 26.047 1 58.94 101 VAL A C 1
ATOM 824 O O . VAL A 1 101 ? 1.271 40.25 26.5 1 58.94 101 VAL A O 1
ATOM 827 N N . THR A 1 102 ? -0.078 38.5 26.328 1 58.88 102 THR A N 1
ATOM 828 C CA . THR A 1 102 ? -1.042 39.125 27.219 1 58.88 102 THR A CA 1
ATOM 829 C C . THR A 1 102 ? -0.508 39.188 28.656 1 58.88 102 THR A C 1
ATOM 831 O O . THR A 1 102 ? -0.979 39.969 29.469 1 58.88 102 THR A O 1
ATOM 834 N N . ARG A 1 103 ? 0.36 38.312 28.969 1 59.94 103 ARG A N 1
ATOM 835 C CA . ARG A 1 103 ? 0.936 38.312 30.312 1 59.94 103 ARG A CA 1
ATOM 836 C C . ARG A 1 103 ? 1.899 39.469 30.5 1 59.94 103 ARG A C 1
ATOM 838 O O . ARG A 1 103 ? 2.184 39.875 31.625 1 59.94 103 ARG A O 1
ATOM 845 N N . PHE A 1 104 ? 2.25 39.969 29.453 1 49.59 104 PHE A N 1
ATOM 846 C CA . PHE A 1 104 ? 3.195 41.062 29.547 1 49.59 104 PHE A CA 1
ATOM 847 C C . PHE A 1 104 ? 2.461 42.406 29.641 1 49.59 104 PHE A C 1
ATOM 849 O O . PHE A 1 104 ? 3.07 43.438 29.953 1 49.59 104 PHE A O 1
ATOM 856 N N . PHE A 1 105 ? 1.154 42.406 29.422 1 44.38 105 PHE A N 1
ATOM 857 C CA . PHE A 1 105 ? 0.398 43.594 29.688 1 44.38 105 PHE A CA 1
ATOM 858 C C . PHE A 1 105 ? -0.464 43.438 30.938 1 44.38 105 PHE A C 1
ATOM 860 O O . PHE A 1 105 ? -0.95 42.344 31.234 1 44.38 105 PHE A O 1
ATOM 867 N N . MET B 1 1 ? 10.82 12.5 24.734 1 54.84 1 MET B N 1
ATOM 868 C CA . MET B 1 1 ? 10.711 12.672 23.297 1 54.84 1 MET B CA 1
ATOM 869 C C . MET B 1 1 ? 10.641 11.32 22.594 1 54.84 1 MET B C 1
ATOM 871 O O . MET B 1 1 ? 9.82 11.125 21.688 1 54.84 1 MET B O 1
ATOM 875 N N . LEU B 1 2 ? 11.359 10.383 23.141 1 61.44 2 LEU B N 1
ATOM 876 C CA . LEU B 1 2 ? 11.406 9.047 22.562 1 61.44 2 LEU B CA 1
ATOM 877 C C . LEU B 1 2 ? 10.055 8.344 22.688 1 61.44 2 LEU B C 1
ATOM 879 O O . LEU B 1 2 ? 9.609 7.664 21.766 1 61.44 2 LEU B O 1
ATOM 883 N N . ASP B 1 3 ? 9.406 8.727 23.719 1 68.19 3 ASP B N 1
ATOM 884 C CA . ASP B 1 3 ? 8.133 8.094 24.016 1 68.19 3 ASP B CA 1
ATOM 885 C C . ASP B 1 3 ? 7.035 8.586 23.062 1 68.19 3 ASP B C 1
ATOM 887 O O . ASP B 1 3 ? 6.219 7.797 22.594 1 68.19 3 ASP B O 1
ATOM 891 N N . ILE B 1 4 ? 7.195 9.867 22.719 1 66.44 4 ILE B N 1
ATOM 892 C CA . ILE B 1 4 ? 6.168 10.43 21.859 1 66.44 4 ILE B CA 1
ATOM 893 C C . ILE B 1 4 ? 6.352 9.922 20.422 1 66.44 4 ILE B C 1
ATOM 895 O O . ILE B 1 4 ? 5.375 9.633 19.734 1 66.44 4 ILE B O 1
ATOM 899 N N . TYR B 1 5 ? 7.652 9.766 20.156 1 63.88 5 TYR B N 1
ATOM 900 C CA . TYR B 1 5 ? 7.938 9.242 18.828 1 63.88 5 TYR B CA 1
ATOM 901 C C . TYR B 1 5 ? 7.434 7.816 18.688 1 63.88 5 TYR B C 1
ATOM 903 O O . TYR B 1 5 ? 6.809 7.473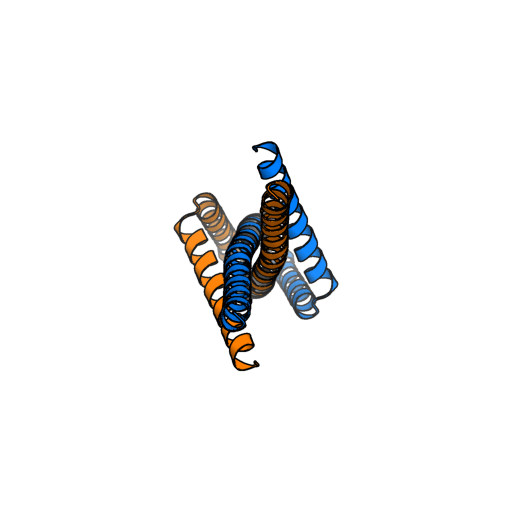 17.672 1 63.88 5 TYR B O 1
ATOM 911 N N . ARG B 1 6 ? 7.699 7.105 19.703 1 74.31 6 ARG B N 1
ATOM 912 C CA . ARG B 1 6 ? 7.242 5.719 19.688 1 74.31 6 ARG B CA 1
ATOM 913 C C . ARG B 1 6 ? 5.719 5.641 19.688 1 74.31 6 ARG B C 1
ATOM 915 O O . ARG B 1 6 ? 5.137 4.812 18.969 1 74.31 6 ARG B O 1
ATOM 922 N N . ALA B 1 7 ? 5.172 6.469 20.438 1 71.44 7 ALA B N 1
ATOM 923 C CA . ALA B 1 7 ? 3.713 6.543 20.469 1 71.44 7 ALA B CA 1
ATOM 924 C C . ALA B 1 7 ? 3.145 6.938 19.109 1 71.44 7 ALA B C 1
ATOM 926 O O . ALA B 1 7 ? 2.154 6.363 18.656 1 71.44 7 ALA B O 1
ATOM 927 N N . LEU B 1 8 ? 3.812 7.82 18.484 1 75.69 8 LEU B N 1
ATOM 928 C CA . LEU B 1 8 ? 3.361 8.273 17.172 1 75.69 8 LEU B CA 1
ATOM 929 C C . LEU B 1 8 ? 3.553 7.18 16.125 1 75.69 8 LEU B C 1
ATOM 931 O O . LEU B 1 8 ? 2.713 7.012 15.242 1 75.69 8 LEU B O 1
ATOM 935 N N . GLU B 1 9 ? 4.633 6.469 16.359 1 77.75 9 GLU B N 1
ATOM 936 C CA . GLU B 1 9 ? 4.898 5.359 15.453 1 77.75 9 GLU B CA 1
ATOM 937 C C . GLU B 1 9 ? 3.857 4.254 15.609 1 77.75 9 GLU B C 1
ATOM 939 O O . GLU B 1 9 ? 3.371 3.707 14.609 1 77.75 9 GLU B O 1
ATOM 944 N N . ASN B 1 10 ? 3.6 3.939 16.828 1 81.44 10 ASN B N 1
ATOM 945 C CA . ASN B 1 10 ? 2.574 2.934 17.094 1 81.44 10 ASN B CA 1
ATOM 946 C C . ASN B 1 10 ? 1.21 3.379 16.562 1 81.44 10 ASN B C 1
ATOM 948 O O . ASN B 1 10 ? 0.457 2.572 16.016 1 81.44 10 ASN B O 1
ATOM 952 N N . TYR B 1 11 ? 0.946 4.531 16.812 1 82.25 11 TYR B N 1
ATOM 953 C CA . TYR B 1 11 ? -0.312 5.066 16.312 1 82.25 11 TYR B CA 1
ATOM 954 C C . TYR B 1 11 ? -0.394 4.93 14.789 1 82.25 11 TYR B C 1
ATOM 956 O O . TYR B 1 11 ? -1.421 4.508 14.258 1 82.25 11 TYR B O 1
ATOM 964 N N . LYS B 1 12 ? 0.677 5.203 14.211 1 85.19 12 LYS B N 1
ATOM 965 C CA . LYS B 1 12 ? 0.692 5.145 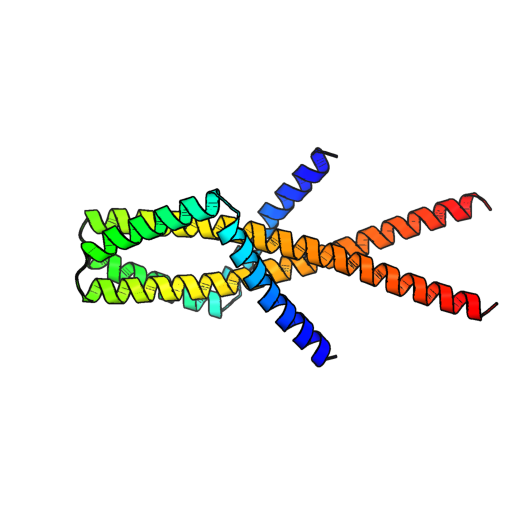12.758 1 85.19 12 LYS B CA 1
ATOM 966 C C . LYS B 1 12 ? 0.473 3.717 12.258 1 85.19 12 LYS B C 1
ATOM 968 O O . LYS B 1 12 ? -0.267 3.494 11.297 1 85.19 12 LYS B O 1
ATOM 973 N N . ASN B 1 13 ? 1.119 2.834 12.922 1 85.62 13 ASN B N 1
ATOM 974 C CA . ASN B 1 13 ? 0.953 1.438 12.531 1 85.62 13 ASN B CA 1
ATOM 975 C C . ASN B 1 13 ? -0.485 0.967 12.727 1 85.62 13 ASN B C 1
ATOM 977 O O . ASN B 1 13 ? -1.049 0.293 11.867 1 85.62 13 ASN B O 1
ATOM 981 N N . ASP B 1 14 ? -0.988 1.335 13.82 1 90.88 14 ASP B N 1
ATOM 982 C CA . ASP B 1 14 ? -2.379 0.989 14.102 1 90.88 14 ASP B CA 1
ATOM 983 C C . ASP B 1 14 ? -3.322 1.647 13.102 1 90.88 14 ASP B C 1
ATOM 985 O O . ASP B 1 14 ? -4.301 1.036 12.664 1 90.88 14 ASP B O 1
ATOM 989 N N . ARG B 1 15 ? -2.994 2.816 12.812 1 92.38 15 ARG B N 1
ATOM 990 C CA . ARG B 1 15 ? -3.828 3.59 11.898 1 92.38 15 ARG B CA 1
ATOM 991 C C . ARG B 1 15 ? -3.826 2.971 10.5 1 92.38 15 ARG B C 1
ATOM 993 O O . ARG B 1 15 ? -4.867 2.9 9.844 1 92.38 15 ARG B O 1
ATOM 1000 N N . VAL B 1 16 ? -2.678 2.426 10.086 1 95.75 16 VAL B N 1
ATOM 1001 C CA . VAL B 1 16 ? -2.576 1.772 8.789 1 95.75 16 VAL B CA 1
ATOM 1002 C C . VAL B 1 16 ? -3.49 0.55 8.75 1 95.75 16 VAL B C 1
ATOM 1004 O O . VAL B 1 16 ? -4.246 0.359 7.793 1 95.75 16 VAL B O 1
ATOM 1007 N N . ASP B 1 17 ? -3.416 -0.185 9.812 1 94.5 17 ASP B N 1
ATOM 1008 C CA . ASP B 1 17 ? -4.266 -1.369 9.883 1 94.5 17 ASP B CA 1
ATOM 1009 C C . ASP B 1 17 ? -5.746 -0.989 9.836 1 94.5 17 ASP B C 1
ATOM 1011 O O . ASP B 1 17 ? -6.539 -1.652 9.172 1 94.5 17 ASP B O 1
ATOM 1015 N N . GLU B 1 18 ? -6.074 -0.02 10.555 1 95.38 18 GLU B N 1
ATOM 1016 C CA . GLU B 1 18 ? -7.453 0.456 10.578 1 95.38 18 GLU B CA 1
ATOM 1017 C C . GLU B 1 18 ? -7.91 0.9 9.195 1 95.38 18 GLU B C 1
ATOM 1019 O O . GLU B 1 18 ? -9.031 0.598 8.781 1 95.38 18 GLU B O 1
ATOM 1024 N N . ILE B 1 19 ? -7.086 1.557 8.5 1 96.12 19 ILE B N 1
ATOM 1025 C CA . ILE B 1 19 ? -7.41 2.074 7.172 1 96.12 19 ILE B CA 1
ATOM 1026 C C . ILE B 1 19 ? -7.625 0.913 6.203 1 96.12 19 ILE B C 1
ATOM 1028 O O . ILE B 1 19 ? -8.602 0.896 5.449 1 96.12 19 ILE B O 1
ATOM 1032 N N . VAL B 1 20 ? -6.715 0.017 6.273 1 96.25 20 VAL B N 1
ATOM 1033 C CA . VAL B 1 20 ? -6.809 -1.121 5.363 1 96.25 20 VAL B CA 1
ATOM 1034 C C . VAL B 1 20 ? -8.078 -1.914 5.652 1 96.25 20 VAL B C 1
ATOM 1036 O O . VAL B 1 20 ? -8.781 -2.334 4.73 1 96.25 20 VAL B O 1
ATOM 1039 N N . ASN B 1 21 ? -8.367 -2.096 6.91 1 95.69 21 ASN B N 1
ATOM 1040 C CA . ASN B 1 21 ? -9.602 -2.781 7.285 1 95.69 21 ASN B CA 1
ATOM 1041 C C . ASN B 1 21 ? -10.836 -2.023 6.805 1 95.69 21 ASN B C 1
ATOM 1043 O O . ASN B 1 21 ? -11.82 -2.633 6.383 1 95.69 21 ASN B O 1
ATOM 1047 N N . HIS B 1 22 ? -10.766 -0.767 6.906 1 96.06 22 HIS B N 1
ATOM 1048 C CA . HIS B 1 22 ? -11.867 0.064 6.445 1 96.06 22 HIS B CA 1
ATOM 1049 C C . HIS B 1 22 ? -12.062 -0.066 4.938 1 96.06 22 HIS B C 1
ATOM 1051 O O . HIS B 1 22 ? -13.195 -0.177 4.461 1 96.06 22 HIS B O 1
ATOM 1057 N N . ILE B 1 23 ? -10.984 -0.056 4.168 1 96.25 23 ILE B N 1
ATOM 1058 C CA . ILE B 1 23 ? -11.039 -0.227 2.723 1 96.25 23 ILE B CA 1
ATOM 1059 C C . ILE B 1 23 ? -11.656 -1.586 2.387 1 96.25 23 ILE B C 1
ATOM 1061 O O . ILE B 1 23 ? -12.539 -1.682 1.534 1 96.25 23 ILE B O 1
ATOM 1065 N N . ALA B 1 24 ? -11.148 -2.564 3.057 1 95.62 24 ALA B N 1
ATOM 1066 C CA . ALA B 1 24 ? -11.625 -3.924 2.82 1 95.62 24 ALA B CA 1
ATOM 1067 C C . ALA B 1 24 ? -13.125 -4.035 3.094 1 95.62 24 ALA B C 1
ATOM 1069 O O . ALA B 1 24 ? -13.828 -4.812 2.441 1 95.62 24 ALA B O 1
ATOM 1070 N N . ALA B 1 25 ? -13.625 -3.268 4.027 1 96.06 25 ALA B N 1
ATOM 1071 C CA . ALA B 1 25 ? -15.023 -3.346 4.441 1 96.06 25 ALA B CA 1
ATOM 1072 C C . ALA B 1 25 ? -15.914 -2.488 3.547 1 96.06 25 ALA B C 1
ATOM 1074 O O . ALA B 1 25 ? -17.078 -2.812 3.33 1 96.06 25 ALA B O 1
ATOM 1075 N N . THR B 1 26 ? -15.398 -1.433 2.986 1 95.94 26 THR B N 1
ATOM 1076 C CA . THR B 1 26 ? -16.312 -0.431 2.438 1 95.94 26 THR B CA 1
ATOM 1077 C C . THR B 1 26 ? -16.094 -0.271 0.936 1 95.94 26 THR B C 1
ATOM 1079 O O . THR B 1 26 ? -16.984 0.211 0.225 1 95.94 26 THR B O 1
ATOM 1082 N N . SER B 1 27 ? -14.953 -0.553 0.389 1 96.19 27 SER B N 1
ATOM 1083 C CA . SER B 1 27 ? -14.664 -0.326 -1.023 1 96.19 27 SER B CA 1
ATOM 1084 C C . SER B 1 27 ? -15.156 -1.489 -1.88 1 96.19 27 SER B C 1
ATOM 1086 O O . SER B 1 27 ? -14.617 -2.596 -1.795 1 96.19 27 SER B O 1
ATOM 1088 N N . SER B 1 28 ? -16.094 -1.212 -2.686 1 97.31 28 SER B N 1
ATOM 1089 C CA . SER B 1 28 ? -16.609 -2.234 -3.594 1 97.31 28 SER B CA 1
ATOM 1090 C C . SER B 1 28 ? -15.523 -2.701 -4.559 1 97.31 28 SER B C 1
ATOM 1092 O O . SER B 1 28 ? -15.414 -3.893 -4.855 1 97.31 28 SER B O 1
ATOM 1094 N N . GLU B 1 29 ? -14.734 -1.724 -5.035 1 97.44 29 GLU B N 1
ATOM 1095 C CA . GLU B 1 29 ? -13.656 -2.055 -5.961 1 97.44 29 GLU B CA 1
ATOM 1096 C C . GLU B 1 29 ? -12.633 -2.982 -5.312 1 97.44 29 GLU B C 1
ATOM 1098 O O . GLU B 1 29 ? -12.211 -3.971 -5.918 1 97.44 29 GLU B O 1
ATOM 1103 N N . TYR B 1 30 ? -12.273 -2.764 -4.113 1 97.56 30 TYR B N 1
ATOM 1104 C CA . TYR B 1 30 ? -11.328 -3.6 -3.377 1 97.56 30 TYR B CA 1
ATOM 1105 C C . TYR B 1 30 ? -11.875 -5.012 -3.203 1 97.56 30 TYR B C 1
ATOM 1107 O O . TYR B 1 30 ? -11.148 -5.992 -3.393 1 97.56 30 TYR B O 1
ATOM 1115 N N . LYS B 1 31 ? -13.117 -5.086 -2.824 1 97.88 31 LYS B N 1
ATOM 1116 C CA . LYS B 1 31 ? -13.758 -6.379 -2.609 1 97.88 31 LYS B CA 1
ATOM 1117 C C . LYS B 1 31 ? -13.789 -7.195 -3.896 1 97.88 31 LYS B C 1
ATOM 1119 O O . LYS B 1 31 ? -13.508 -8.398 -3.883 1 97.88 31 LYS B O 1
ATOM 1124 N N . GLN B 1 32 ? -14.109 -6.48 -4.961 1 98.19 32 GLN B N 1
ATOM 1125 C CA . GLN B 1 32 ? -14.164 -7.168 -6.246 1 98.19 32 GLN B CA 1
ATOM 1126 C C . GLN B 1 32 ? -12.781 -7.676 -6.652 1 98.19 32 GLN B C 1
ATOM 1128 O O . GLN B 1 32 ? -12.633 -8.812 -7.098 1 98.19 32 GLN B O 1
ATOM 1133 N N . LEU B 1 33 ? -11.773 -6.836 -6.52 1 97.88 33 LEU B N 1
ATOM 1134 C CA . LEU B 1 33 ? -10.414 -7.23 -6.84 1 97.88 33 LEU B CA 1
AT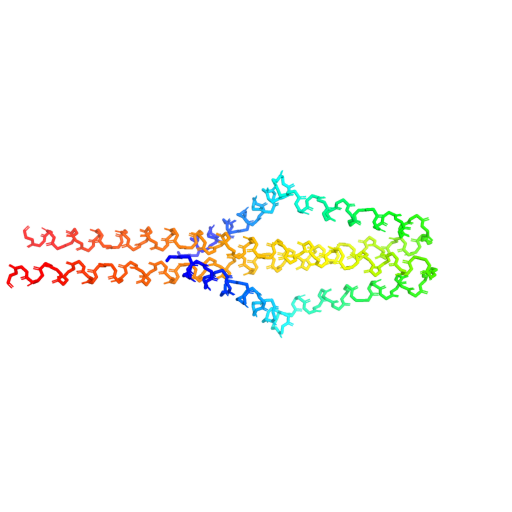OM 1135 C C . LEU B 1 33 ? -9.953 -8.383 -5.953 1 97.88 33 LEU B C 1
ATOM 1137 O O . LEU B 1 33 ? -9.328 -9.328 -6.43 1 97.88 33 LEU B O 1
ATOM 1141 N N . THR B 1 34 ? -10.273 -8.336 -4.66 1 97.56 34 THR B N 1
ATOM 1142 C CA . THR B 1 34 ? -9.898 -9.383 -3.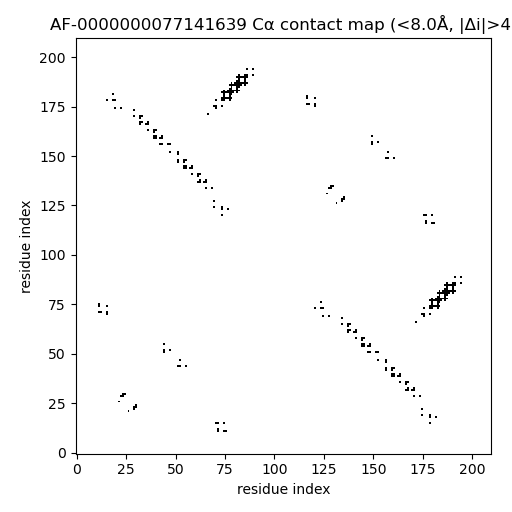725 1 97.56 34 THR B CA 1
ATOM 1143 C C . THR B 1 34 ? -10.547 -10.711 -4.109 1 97.56 34 THR B C 1
ATOM 1145 O O . THR B 1 34 ? -9.906 -11.758 -4.059 1 97.56 34 THR B O 1
ATOM 1148 N N . CYS B 1 35 ? -11.805 -10.688 -4.457 1 97.88 35 CYS B N 1
ATOM 1149 C CA . CYS B 1 35 ? -12.492 -11.891 -4.918 1 97.88 35 CYS B CA 1
ATOM 1150 C C . CYS B 1 35 ? -11.812 -12.461 -6.156 1 97.88 35 CYS B C 1
ATOM 1152 O O . CYS B 1 35 ? -11.57 -13.672 -6.234 1 97.88 35 CYS B O 1
ATOM 1154 N N . SER B 1 36 ? -11.523 -11.547 -7.145 1 98 36 SER B N 1
ATOM 1155 C CA . SER B 1 36 ? -10.867 -11.977 -8.375 1 98 36 SER B CA 1
ATOM 1156 C C . SER B 1 36 ? -9.5 -12.586 -8.086 1 98 36 SER B C 1
ATOM 1158 O O . SER B 1 36 ? -9.102 -13.57 -8.711 1 98 36 SER B O 1
ATOM 1160 N N . VAL B 1 37 ? -8.75 -12.016 -7.16 1 97.69 37 VAL B N 1
ATOM 1161 C CA . VAL B 1 37 ? -7.453 -12.539 -6.738 1 97.69 37 VAL B CA 1
ATOM 1162 C C . VAL B 1 37 ? -7.625 -13.938 -6.156 1 97.69 37 VAL B C 1
ATOM 1164 O O . VAL B 1 37 ? -6.871 -14.852 -6.492 1 97.69 37 VAL B O 1
ATOM 1167 N N . LYS B 1 38 ? -8.609 -14.148 -5.277 1 97.25 38 LYS B N 1
ATOM 1168 C CA . LYS B 1 38 ? -8.867 -15.445 -4.656 1 97.25 38 LYS B CA 1
ATOM 1169 C C . LYS B 1 38 ? -9.219 -16.484 -5.703 1 97.25 38 LYS B C 1
ATOM 1171 O O . LYS B 1 38 ? -8.805 -17.641 -5.602 1 97.25 38 LYS B O 1
ATOM 1176 N N . ILE B 1 39 ? -10.016 -16.094 -6.719 1 97.31 39 ILE B N 1
ATOM 1177 C CA . ILE B 1 39 ? -10.414 -17.016 -7.781 1 97.31 39 ILE B CA 1
ATOM 1178 C C . ILE B 1 39 ? -9.18 -17.453 -8.562 1 97.31 39 ILE B C 1
ATOM 1180 O O . ILE B 1 39 ? -8.977 -18.656 -8.781 1 97.31 39 ILE B O 1
ATOM 1184 N N . ALA B 1 40 ? -8.367 -16.516 -8.969 1 96.81 40 ALA B N 1
ATOM 1185 C CA . ALA B 1 40 ? -7.148 -16.844 -9.695 1 96.81 40 ALA B CA 1
ATOM 1186 C C . ALA B 1 40 ? -6.234 -17.734 -8.867 1 96.81 40 ALA B C 1
ATOM 1188 O O . ALA B 1 40 ? -5.684 -18.719 -9.375 1 96.81 40 ALA B O 1
ATOM 1189 N N . TYR B 1 41 ? -6.051 -17.359 -7.555 1 96.62 41 TYR B N 1
ATOM 1190 C CA . TYR B 1 41 ? -5.27 -18.172 -6.633 1 96.62 41 TYR B CA 1
ATOM 1191 C C . TYR B 1 41 ? -5.789 -19.609 -6.605 1 96.62 41 TYR B C 1
ATOM 1193 O O . TYR B 1 41 ? -5.008 -20.562 -6.691 1 96.62 41 TYR B O 1
ATOM 1201 N N . GLY B 1 42 ? -7.074 -19.797 -6.512 1 96.12 42 GLY B N 1
ATOM 1202 C CA . GLY B 1 42 ? -7.688 -21.125 -6.477 1 96.12 42 GLY B CA 1
ATOM 1203 C C . GLY B 1 42 ? -7.445 -21.922 -7.734 1 96.12 42 GLY B C 1
ATOM 1204 O O . GLY B 1 42 ? -7.199 -23.141 -7.672 1 96.12 42 GLY B O 1
ATOM 1205 N N . LYS B 1 43 ? -7.547 -21.312 -8.883 1 94.69 43 LYS B N 1
ATOM 1206 C CA . LYS B 1 43 ? -7.309 -22 -10.156 1 94.69 43 LYS B CA 1
ATOM 1207 C C . LYS B 1 43 ? -5.871 -22.5 -10.242 1 94.69 43 LYS B C 1
ATOM 1209 O O . LYS B 1 43 ? -5.633 -23.625 -10.695 1 94.69 43 LYS B O 1
ATOM 1214 N N . ILE B 1 44 ? -4.914 -21.703 -9.789 1 95 44 ILE B N 1
ATOM 1215 C CA . ILE B 1 44 ? -3.512 -22.109 -9.781 1 95 44 ILE B CA 1
ATOM 1216 C C . ILE B 1 44 ? -3.309 -23.25 -8.789 1 95 44 ILE B C 1
ATOM 1218 O O . ILE B 1 44 ? -2.686 -24.266 -9.117 1 95 44 ILE B O 1
ATOM 1222 N N . PHE B 1 45 ? -3.852 -23 -7.602 1 94.06 45 PHE B N 1
ATOM 1223 C CA . PHE B 1 45 ? -3.682 -23.969 -6.516 1 94.06 45 PHE B CA 1
ATOM 1224 C C . PHE B 1 45 ? -4.227 -25.328 -6.91 1 94.06 45 PHE B C 1
ATOM 1226 O O . PHE B 1 45 ? -3.564 -26.344 -6.711 1 94.06 45 PHE B O 1
ATOM 1233 N N . SER B 1 46 ? -5.391 -25.422 -7.527 1 92.56 46 SER B N 1
ATOM 1234 C CA . SER B 1 46 ? -6.066 -26.672 -7.852 1 92.56 46 SER B CA 1
ATOM 1235 C C . SER B 1 46 ? -5.32 -27.438 -8.945 1 92.56 46 SER B C 1
ATOM 1237 O O . SER B 1 46 ? -5.367 -28.672 -8.984 1 92.56 46 SER B O 1
ATOM 1239 N N . SER B 1 47 ? -4.637 -26.812 -9.773 1 88.81 47 SER B N 1
ATOM 1240 C CA . SER B 1 47 ? -3.957 -27.453 -10.898 1 88.81 47 SER B CA 1
ATOM 1241 C C . SER B 1 47 ? -2.492 -27.734 -10.57 1 88.81 47 SER B C 1
ATOM 1243 O O . SER B 1 47 ? -1.764 -28.297 -11.383 1 88.81 47 SER B O 1
ATOM 1245 N N . SER B 1 48 ? -2.053 -27.344 -9.453 1 87.44 48 SER B N 1
ATOM 1246 C CA . SER B 1 48 ? -0.633 -27.359 -9.109 1 87.44 48 SER B CA 1
ATOM 1247 C C . SER B 1 48 ? -0.252 -28.672 -8.422 1 87.44 48 SER B C 1
ATOM 1249 O O . SER B 1 48 ? -1.092 -29.312 -7.781 1 87.44 48 SER B O 1
ATOM 1251 N N . THR B 1 49 ? 0.968 -29.047 -8.664 1 88.5 49 THR B N 1
ATOM 1252 C CA . THR B 1 49 ? 1.553 -30.125 -7.871 1 88.5 49 THR B CA 1
ATOM 1253 C C . THR B 1 49 ? 1.733 -29.703 -6.418 1 88.5 49 THR B C 1
ATOM 1255 O O . THR B 1 49 ? 1.625 -28.516 -6.098 1 88.5 49 THR B O 1
ATOM 1258 N N . ASN B 1 50 ? 2.025 -30.578 -5.438 1 88.06 50 ASN B N 1
ATOM 1259 C CA . ASN B 1 50 ? 2.248 -30.25 -4.035 1 88.06 50 ASN B CA 1
ATOM 1260 C C . ASN B 1 50 ? 3.408 -29.281 -3.867 1 88.06 50 ASN B C 1
ATOM 1262 O O . ASN B 1 50 ? 3.332 -28.344 -3.055 1 88.06 50 ASN B O 1
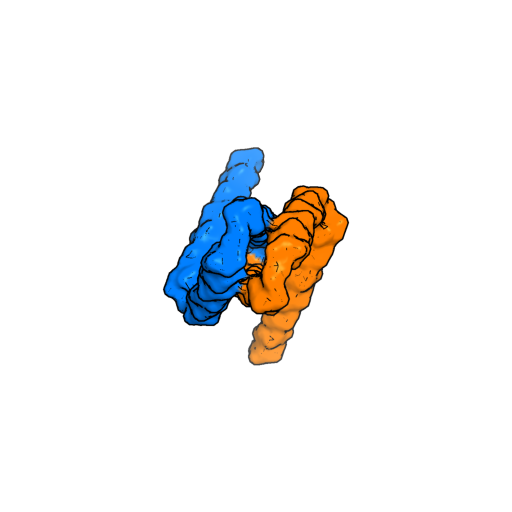ATOM 1266 N N . ASP B 1 51 ? 4.441 -29.5 -4.617 1 87.62 51 ASP B N 1
ATOM 1267 C CA . ASP B 1 51 ? 5.586 -28.594 -4.562 1 87.62 51 ASP B CA 1
ATOM 1268 C C . ASP B 1 51 ? 5.195 -27.188 -5.016 1 87.62 51 ASP B C 1
ATOM 1270 O O . ASP B 1 51 ? 5.555 -26.203 -4.371 1 87.62 51 ASP B O 1
ATOM 1274 N N . SER B 1 52 ? 4.473 -27.094 -6.07 1 88.69 52 SER B N 1
ATOM 1275 C CA . SER B 1 52 ? 4.039 -25.797 -6.598 1 88.69 52 SER B CA 1
ATOM 1276 C C . SER B 1 52 ? 3.074 -25.109 -5.641 1 88.69 52 SER B C 1
ATOM 1278 O O . SER B 1 52 ? 3.064 -23.891 -5.539 1 88.69 52 SER B O 1
ATOM 1280 N N . LYS B 1 53 ? 2.328 -25.938 -4.895 1 93.12 53 LYS B N 1
ATOM 1281 C CA . LYS B 1 53 ? 1.418 -25.391 -3.898 1 93.12 53 LYS B CA 1
ATOM 1282 C C . LYS B 1 53 ? 2.188 -24.734 -2.758 1 93.12 53 LYS B C 1
ATOM 1284 O O . LYS B 1 53 ? 1.818 -23.641 -2.299 1 93.12 53 LYS B O 1
ATOM 1289 N N . SER B 1 54 ? 3.211 -25.375 -2.291 1 95.31 54 SER B N 1
ATOM 1290 C CA . SER B 1 54 ? 4.043 -24.797 -1.235 1 95.31 54 SER B CA 1
ATOM 1291 C C . SER B 1 54 ? 4.672 -23.484 -1.675 1 95.31 54 SER B C 1
ATOM 1293 O O . SER B 1 54 ? 4.742 -22.531 -0.893 1 95.31 54 SER B O 1
ATOM 1295 N N . TRP B 1 55 ? 5.105 -23.391 -2.934 1 95 55 TRP B N 1
ATOM 1296 C CA . TRP B 1 55 ? 5.691 -22.156 -3.471 1 95 55 TRP B CA 1
ATOM 1297 C C . TRP B 1 55 ? 4.637 -21.062 -3.615 1 95 55 TRP B C 1
ATOM 1299 O O . TRP B 1 55 ? 4.934 -19.891 -3.439 1 95 55 TRP B O 1
ATOM 1309 N N . LEU B 1 56 ? 3.436 -21.484 -3.982 1 96.12 56 LEU B N 1
ATOM 1310 C CA . LEU B 1 56 ? 2.346 -20.516 -4.094 1 96.12 56 LEU B CA 1
ATOM 1311 C C . LEU B 1 56 ? 2.043 -19.891 -2.738 1 96.12 56 LEU B C 1
ATOM 1313 O O . LEU B 1 56 ? 1.823 -18.672 -2.65 1 96.12 56 LEU B O 1
ATOM 1317 N N . GLU B 1 57 ? 1.988 -20.656 -1.685 1 96.94 57 GLU B N 1
ATOM 1318 C CA . GLU B 1 57 ? 1.788 -20.141 -0.332 1 96.94 57 GLU B CA 1
ATOM 1319 C C . GLU B 1 57 ? 2.91 -19.188 0.072 1 96.94 57 GLU B C 1
ATOM 1321 O O . GLU B 1 57 ? 2.658 -18.141 0.662 1 96.94 57 GLU B O 1
ATOM 1326 N N . LYS B 1 58 ? 4.121 -19.594 -0.219 1 97.31 58 LYS B N 1
ATOM 1327 C CA . LYS B 1 58 ? 5.27 -18.75 0.071 1 97.31 58 LYS B CA 1
ATOM 1328 C C . LYS B 1 58 ? 5.184 -17.422 -0.696 1 97.31 58 LYS B C 1
ATOM 1330 O O . LYS B 1 58 ? 5.453 -16.359 -0.141 1 97.31 58 LYS B O 1
ATOM 1335 N N . TYR B 1 59 ? 4.824 -17.531 -2.006 1 97.19 59 TYR B N 1
ATOM 1336 C CA . TYR B 1 59 ? 4.641 -16.359 -2.854 1 97.19 59 TYR B CA 1
ATOM 1337 C C . TYR B 1 59 ? 3.648 -15.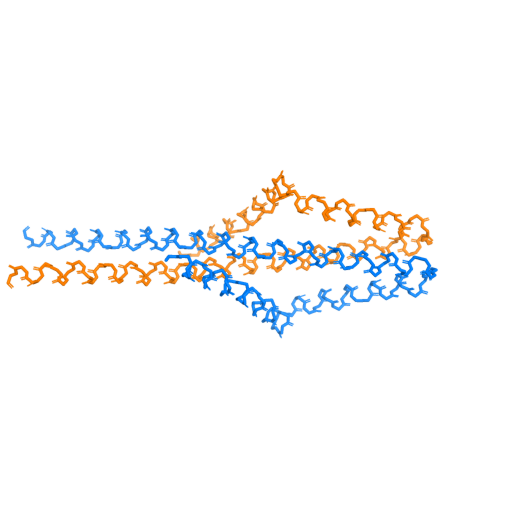375 -2.23 1 97.19 59 TYR B C 1
ATOM 1339 O O . TYR B 1 59 ? 3.926 -14.18 -2.123 1 97.19 59 TYR B O 1
ATOM 1347 N N . GLU B 1 60 ? 2.564 -15.867 -1.828 1 96.44 60 GLU B N 1
ATOM 1348 C CA . GLU B 1 60 ? 1.523 -15.039 -1.229 1 96.44 60 GLU B CA 1
ATOM 1349 C C . GLU B 1 60 ? 2.021 -14.367 0.046 1 96.44 60 GLU B C 1
ATOM 1351 O O . GLU B 1 60 ? 1.755 -13.188 0.275 1 96.44 60 GLU B O 1
ATOM 1356 N N . ASP B 1 61 ? 2.664 -15.117 0.873 1 97.31 61 ASP B N 1
ATOM 1357 C CA . ASP B 1 61 ? 3.205 -14.586 2.119 1 97.31 61 ASP B CA 1
ATOM 1358 C C . ASP B 1 61 ? 4.203 -13.453 1.851 1 97.31 61 ASP B C 1
ATOM 1360 O O . ASP B 1 61 ? 4.176 -12.422 2.52 1 97.31 61 ASP B O 1
ATOM 1364 N N . LEU B 1 62 ? 5.125 -13.656 0.924 1 97.5 62 LEU B N 1
ATOM 1365 C CA . LEU B 1 62 ? 6.148 -12.68 0.568 1 97.5 62 LEU B CA 1
ATOM 1366 C C . LEU B 1 62 ? 5.512 -11.414 0.002 1 97.5 62 LEU B C 1
ATOM 1368 O O . LEU B 1 62 ? 5.926 -10.305 0.344 1 97.5 62 LEU B O 1
ATOM 1372 N N . VAL B 1 63 ? 4.484 -11.57 -0.852 1 97.12 63 VAL B N 1
ATOM 1373 C CA . VAL B 1 63 ? 3.748 -10.43 -1.4 1 97.12 63 VAL B CA 1
ATOM 1374 C C . VAL B 1 63 ? 3.092 -9.648 -0.269 1 97.12 63 VAL B C 1
ATOM 1376 O O . VAL B 1 63 ? 3.156 -8.414 -0.242 1 97.12 63 VAL B O 1
ATOM 1379 N N . GLY B 1 64 ? 2.496 -10.367 0.661 1 96.62 64 GLY B N 1
ATOM 1380 C CA . GLY B 1 64 ? 1.874 -9.727 1.807 1 96.62 64 GLY B CA 1
ATOM 1381 C C . GLY B 1 64 ? 2.852 -8.922 2.646 1 96.62 64 GLY B C 1
ATOM 1382 O O . GLY B 1 64 ? 2.531 -7.828 3.107 1 96.62 64 GLY B O 1
ATOM 1383 N N . GLN B 1 65 ? 4.012 -9.469 2.949 1 97.25 65 GLN B N 1
ATOM 1384 C CA . GLN B 1 65 ? 5.051 -8.766 3.697 1 97.25 65 GLN B CA 1
ATOM 1385 C C . GLN B 1 65 ? 5.496 -7.504 2.969 1 97.25 65 GLN B C 1
ATOM 1387 O O . GLN B 1 65 ? 5.637 -6.445 3.582 1 97.25 65 GLN B O 1
ATOM 1392 N N . ARG B 1 66 ? 5.715 -7.602 1.656 1 97.19 66 ARG B N 1
ATOM 1393 C CA . ARG B 1 66 ? 6.129 -6.449 0.86 1 97.19 66 ARG B CA 1
ATOM 1394 C C . ARG B 1 66 ? 5.051 -5.371 0.863 1 97.19 66 ARG B C 1
ATOM 1396 O O . ARG B 1 66 ? 5.359 -4.18 0.978 1 97.19 66 ARG B O 1
ATOM 1403 N N . GLU B 1 67 ? 3.77 -5.723 0.743 1 96.31 67 GLU B N 1
ATOM 1404 C CA . GLU B 1 67 ? 2.65 -4.785 0.781 1 96.31 67 GLU B CA 1
ATOM 1405 C C . GLU B 1 67 ? 2.605 -4.031 2.107 1 96.31 67 GLU B C 1
ATOM 1407 O O . GLU B 1 67 ? 2.414 -2.812 2.129 1 96.31 67 GLU B O 1
ATOM 1412 N N . ALA B 1 68 ? 2.744 -4.781 3.154 1 95 68 ALA B N 1
ATOM 1413 C CA . ALA B 1 68 ? 2.678 -4.172 4.48 1 95 68 ALA B CA 1
ATOM 1414 C C . ALA B 1 68 ? 3.766 -3.117 4.656 1 95 68 ALA B C 1
ATOM 1416 O O . ALA B 1 68 ? 3.531 -2.072 5.27 1 95 68 ALA B O 1
ATOM 1417 N N . LEU B 1 69 ? 4.918 -3.426 4.176 1 96.31 69 LEU B N 1
ATOM 1418 C CA . LEU B 1 69 ? 6.023 -2.477 4.23 1 96.31 69 LEU B CA 1
ATOM 1419 C C . LEU B 1 69 ? 5.68 -1.195 3.48 1 96.31 69 LEU B C 1
ATOM 1421 O O . LEU B 1 69 ? 5.852 -0.095 4.008 1 96.31 69 LEU B O 1
ATOM 1425 N N . VAL B 1 70 ? 5.188 -1.28 2.283 1 97.25 70 VAL B N 1
ATOM 1426 C CA . VAL B 1 70 ? 4.879 -0.138 1.43 1 97.25 70 VAL B CA 1
ATOM 1427 C C . VAL B 1 70 ? 3.705 0.643 2.016 1 97.25 70 VAL B C 1
ATOM 1429 O O . VAL B 1 70 ? 3.691 1.876 1.979 1 97.25 70 VAL B O 1
ATOM 1432 N N . PHE B 1 71 ? 2.736 -0.074 2.611 1 96.38 71 PHE B N 1
ATOM 1433 C CA . PHE B 1 71 ? 1.583 0.554 3.246 1 96.38 71 PHE B CA 1
ATOM 1434 C C . PHE B 1 71 ? 2.025 1.552 4.309 1 96.38 71 PHE B C 1
ATOM 1436 O O . PHE B 1 71 ? 1.552 2.689 4.336 1 96.38 71 PHE B O 1
ATOM 1443 N N . ARG B 1 72 ? 2.891 1.105 5.066 1 94.88 72 ARG B N 1
ATOM 1444 C CA . ARG B 1 72 ? 3.371 1.944 6.16 1 94.88 72 ARG B CA 1
ATOM 1445 C C . ARG B 1 72 ? 4.113 3.164 5.629 1 94.88 72 ARG B C 1
ATOM 1447 O O . ARG B 1 72 ? 3.932 4.277 6.129 1 94.88 72 ARG B O 1
ATOM 1454 N N . PHE B 1 73 ? 4.875 2.973 4.594 1 95.38 73 PHE B N 1
ATOM 1455 C CA . PHE B 1 73 ? 5.652 4.062 4.023 1 95.38 73 PHE B CA 1
ATOM 1456 C C . PHE B 1 73 ? 4.742 5.094 3.369 1 95.38 73 PHE B C 1
ATOM 1458 O O . PHE B 1 73 ? 4.965 6.301 3.502 1 95.38 73 PHE B O 1
ATOM 1465 N N . LEU B 1 74 ? 3.771 4.586 2.691 1 97.06 74 LEU B N 1
ATOM 1466 C CA . LEU B 1 74 ? 2.867 5.48 1.979 1 97.06 74 LEU B CA 1
ATOM 1467 C C . LEU B 1 74 ? 2.068 6.336 2.957 1 97.06 74 LEU B C 1
ATOM 1469 O O . LEU B 1 74 ? 1.947 7.551 2.771 1 97.06 74 LEU B O 1
ATOM 1473 N N . TYR B 1 75 ? 1.541 5.719 4.004 1 96.75 75 TYR B N 1
ATOM 1474 C CA . TYR B 1 75 ? 0.818 6.477 5.016 1 96.75 75 TYR B CA 1
ATOM 1475 C C . TYR B 1 75 ? 1.723 7.512 5.672 1 96.75 75 TYR B C 1
ATOM 1477 O O . TYR B 1 75 ? 1.328 8.672 5.848 1 96.75 75 TYR B O 1
ATOM 1485 N N . GLN B 1 76 ? 2.883 7.094 6.047 1 95.12 76 GLN B N 1
ATOM 1486 C CA . GLN B 1 76 ? 3.826 7.969 6.73 1 95.12 76 GLN B CA 1
ATOM 1487 C C . GLN B 1 76 ? 4.188 9.172 5.863 1 95.12 76 GLN B C 1
ATOM 1489 O O . GLN B 1 76 ? 4.25 10.305 6.352 1 95.12 76 GLN B O 1
ATOM 1494 N N . GLN B 1 77 ? 4.449 8.906 4.566 1 95.19 77 GLN B N 1
ATOM 1495 C CA . GLN B 1 77 ? 4.809 10.008 3.678 1 95.19 77 GLN B CA 1
ATOM 1496 C C . GLN B 1 77 ? 3.621 10.93 3.445 1 95.19 77 GLN B C 1
ATOM 1498 O O . GLN B 1 77 ? 3.785 12.156 3.371 1 95.19 77 GLN B O 1
ATOM 1503 N N . GLY B 1 78 ? 2.428 10.344 3.32 1 94.5 78 GLY B N 1
ATOM 1504 C CA . GLY B 1 78 ? 1.236 11.18 3.27 1 94.5 78 GLY B CA 1
ATOM 1505 C C . GLY B 1 78 ? 1.077 12.07 4.488 1 94.5 78 GLY B C 1
ATOM 1506 O O . GLY B 1 78 ? 0.821 13.266 4.359 1 94.5 78 GLY B O 1
ATOM 1507 N N . PHE B 1 79 ? 1.286 11.461 5.637 1 93.56 79 PHE B N 1
ATOM 1508 C CA . PHE B 1 79 ? 1.181 12.18 6.902 1 93.56 79 PHE B CA 1
ATOM 1509 C C . PHE B 1 79 ? 2.158 13.344 6.945 1 93.56 79 PHE B C 1
ATOM 1511 O O . PHE B 1 79 ? 1.779 14.469 7.301 1 93.56 79 PHE B O 1
ATOM 1518 N N . LYS B 1 80 ? 3.375 13.125 6.605 1 93.12 80 LYS B N 1
ATOM 1519 C CA . LYS B 1 80 ? 4.414 14.148 6.605 1 93.12 80 LYS B CA 1
ATOM 1520 C C . LYS B 1 80 ? 4.074 15.281 5.633 1 93.12 80 LYS B C 1
ATOM 1522 O O . LYS B 1 80 ? 4.242 16.453 5.957 1 93.12 80 LYS B O 1
ATOM 1527 N N . ASP B 1 81 ? 3.688 14.867 4.434 1 92.5 81 ASP B N 1
ATOM 1528 C CA . ASP B 1 81 ? 3.305 15.875 3.447 1 92.5 81 ASP B CA 1
ATOM 1529 C C . ASP B 1 81 ? 2.127 16.703 3.941 1 92.5 81 ASP B C 1
ATOM 1531 O O . ASP B 1 81 ? 2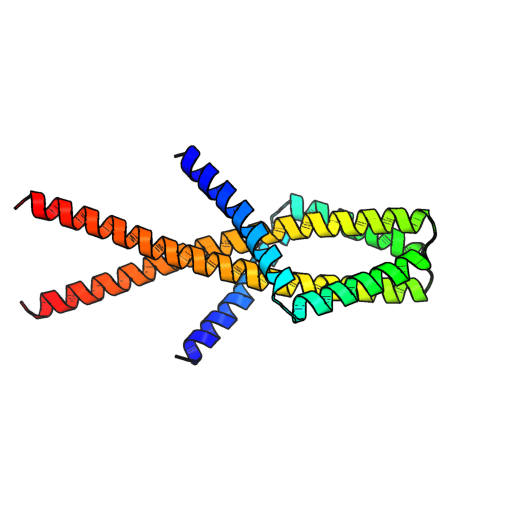.115 17.938 3.777 1 92.5 81 ASP B O 1
ATOM 1535 N N . GLY B 1 82 ? 1.129 16.031 4.539 1 90.44 82 GLY B N 1
ATOM 1536 C CA . GLY B 1 82 ? 0.001 16.75 5.113 1 90.44 82 GLY B CA 1
ATOM 1537 C C . GLY B 1 82 ? 0.403 17.719 6.207 1 90.44 82 GLY B C 1
ATOM 1538 O O . GLY B 1 82 ? -0.073 18.859 6.242 1 90.44 82 GLY B O 1
ATOM 1539 N N . LEU B 1 83 ? 1.228 17.25 7.051 1 89.88 83 LEU B N 1
ATOM 1540 C CA . LEU B 1 83 ? 1.727 18.094 8.141 1 89.88 83 LEU B CA 1
ATOM 1541 C C . LEU B 1 83 ? 2.402 19.344 7.594 1 89.88 83 LEU B C 1
ATOM 1543 O O . LEU B 1 83 ? 2.139 20.453 8.062 1 89.88 83 LEU B O 1
ATOM 1547 N N . LYS B 1 84 ? 3.252 19.188 6.637 1 89.81 84 LYS B N 1
ATOM 1548 C CA . LYS B 1 84 ? 3.967 20.297 6.023 1 89.81 84 LYS B CA 1
ATOM 1549 C C . LYS B 1 84 ? 2.998 21.297 5.402 1 89.81 84 LYS B C 1
ATOM 1551 O O . LYS B 1 84 ? 3.143 22.516 5.59 1 89.81 84 LYS B O 1
ATOM 1556 N N . ILE B 1 85 ? 2.033 20.812 4.715 1 86.81 85 ILE B N 1
ATOM 1557 C CA . ILE B 1 85 ? 1.06 21.672 4.051 1 86.81 85 ILE B CA 1
ATOM 1558 C C . ILE B 1 85 ? 0.183 22.359 5.098 1 86.81 85 ILE B C 1
ATOM 1560 O O . ILE B 1 85 ? -0.154 23.531 4.957 1 86.81 85 ILE B O 1
ATOM 1564 N N . GLY B 1 86 ? -0.202 21.625 6.066 1 84.19 86 GLY B N 1
ATOM 1565 C CA . GLY B 1 86 ? -0.964 22.203 7.156 1 84.19 86 GLY B CA 1
ATOM 1566 C C . GLY B 1 86 ? -0.262 23.375 7.809 1 84.19 86 GLY B C 1
ATOM 1567 O O . GLY B 1 86 ? -0.881 24.422 8.07 1 84.19 86 GLY B O 1
ATOM 1568 N N . PHE B 1 87 ? 0.953 23.234 7.984 1 84.12 87 PHE B N 1
ATOM 1569 C CA . PHE B 1 87 ? 1.743 24.312 8.555 1 84.12 87 PHE B CA 1
ATOM 1570 C C . PHE B 1 87 ? 1.802 25.5 7.609 1 84.12 87 PHE B C 1
ATOM 1572 O O . PHE B 1 87 ? 1.646 26.656 8.031 1 84.12 87 PHE B O 1
ATOM 1579 N N . LEU B 1 88 ? 1.991 25.203 6.391 1 82.31 88 LEU B N 1
ATOM 1580 C CA . LEU B 1 88 ? 2.102 26.266 5.387 1 82.31 88 LEU B CA 1
ATOM 1581 C C . LEU B 1 88 ? 0.788 27.016 5.258 1 82.31 88 LEU B C 1
ATOM 1583 O O . LEU B 1 88 ? 0.785 28.25 5.188 1 82.31 88 LEU B O 1
ATOM 1587 N N . LEU B 1 89 ? -0.227 26.297 5.238 1 81.94 89 LEU B N 1
ATOM 1588 C CA . LEU B 1 89 ? -1.541 26.906 5.09 1 81.94 89 LEU B CA 1
ATOM 1589 C C . LEU B 1 89 ? -1.883 27.766 6.305 1 81.94 89 LEU B C 1
ATOM 1591 O O . LEU B 1 89 ? -2.412 28.859 6.168 1 81.94 89 LEU B O 1
ATOM 1595 N N . ASN B 1 90 ? -1.592 27.281 7.402 1 78.69 90 ASN B N 1
ATOM 1596 C CA . ASN B 1 90 ? -1.86 28.031 8.625 1 78.69 90 ASN B CA 1
ATOM 1597 C C . ASN B 1 90 ? -1.027 29.312 8.695 1 78.69 90 ASN B C 1
ATOM 1599 O O . ASN B 1 90 ? -1.52 30.359 9.117 1 78.69 90 ASN B O 1
ATOM 1603 N N . ASN B 1 91 ? 0.153 29.219 8.305 1 77.25 91 ASN B N 1
ATOM 1604 C CA . ASN B 1 91 ? 1.017 30.406 8.289 1 77.25 91 ASN B CA 1
ATOM 1605 C C . ASN B 1 91 ? 0.534 31.438 7.277 1 77.25 91 ASN B C 1
ATOM 1607 O O . ASN B 1 91 ? 0.623 32.625 7.527 1 77.25 91 ASN B O 1
ATOM 1611 N N . ALA B 1 92 ? 0.04 30.875 6.199 1 72.12 92 ALA B N 1
ATOM 1612 C CA . ALA B 1 92 ? -0.479 31.781 5.176 1 72.12 92 ALA B CA 1
ATOM 1613 C C . ALA B 1 92 ? -1.75 32.469 5.656 1 72.12 92 ALA B C 1
ATOM 1615 O O . ALA B 1 92 ? -1.938 33.688 5.422 1 72.12 92 ALA B O 1
ATOM 1616 N N . ILE B 1 93 ? -2.531 31.859 6.293 1 73.88 93 ILE B N 1
ATOM 1617 C CA . ILE B 1 93 ? -3.785 32.406 6.812 1 73.88 93 ILE B CA 1
ATOM 1618 C C . ILE B 1 93 ? -3.49 33.438 7.902 1 73.88 93 ILE B C 1
ATOM 1620 O O . ILE B 1 93 ? -4.09 34.5 7.926 1 73.88 93 ILE B O 1
ATOM 1624 N N . PHE B 1 94 ? -2.547 33.219 8.773 1 68.75 94 PHE B N 1
ATOM 1625 C CA . PHE B 1 94 ? -2.184 34.125 9.859 1 68.75 94 PHE B CA 1
ATOM 1626 C C . PHE B 1 94 ? -1.552 35.375 9.312 1 68.75 94 PHE B C 1
ATOM 1628 O O . PHE B 1 94 ? -1.822 36.469 9.805 1 68.75 94 PHE B O 1
ATOM 1635 N N . LYS B 1 95 ? -0.816 35.281 8.352 1 73.31 95 LYS B N 1
ATOM 1636 C CA . LYS B 1 95 ? -0.189 36.469 7.742 1 73.31 95 LYS B CA 1
ATOM 1637 C C . LYS B 1 95 ? -1.229 37.375 7.078 1 73.31 95 LYS B C 1
ATOM 1639 O O . LYS B 1 95 ? -1.144 38.594 7.164 1 73.31 95 LYS B O 1
ATOM 1644 N N . ASP B 1 96 ? -2.129 36.719 6.477 1 69.5 96 ASP B N 1
ATOM 1645 C CA . ASP B 1 96 ? -3.193 37.469 5.828 1 69.5 96 ASP B CA 1
ATOM 1646 C C . ASP B 1 96 ? -4.051 38.219 6.859 1 69.5 96 ASP B C 1
ATOM 1648 O O . ASP B 1 96 ? -4.418 39.375 6.66 1 69.5 96 ASP B O 1
ATOM 1652 N N . GLU B 1 97 ? -4.281 37.562 7.961 1 67.69 97 GLU B N 1
ATOM 1653 C CA . GLU B 1 97 ? -5.066 38.188 9.031 1 67.69 97 GLU B CA 1
ATOM 1654 C C . GLU B 1 97 ? -4.316 39.344 9.68 1 67.69 97 GLU B C 1
ATOM 1656 O O . GLU B 1 97 ? -4.906 40.375 9.992 1 67.69 97 GLU B O 1
ATOM 1661 N N . ASN B 1 98 ? -3.105 39.188 9.891 1 63.5 98 ASN B N 1
ATOM 1662 C CA . ASN B 1 98 ? -2.287 40.25 10.469 1 63.5 98 ASN B CA 1
ATOM 1663 C C . ASN B 1 98 ? -2.145 41.406 9.508 1 63.5 98 ASN B C 1
ATOM 1665 O O . ASN B 1 98 ? -2.113 42.562 9.945 1 63.5 98 ASN B O 1
ATOM 1669 N N . LYS B 1 99 ? -2.141 41.219 8.25 1 69.88 99 LYS B N 1
ATOM 1670 C CA . LYS B 1 99 ? -2.105 42.281 7.258 1 69.88 99 LYS B CA 1
ATOM 1671 C C . LYS B 1 99 ? -3.404 43.094 7.266 1 69.88 99 LYS B C 1
ATOM 1673 O O . LYS B 1 99 ? -3.385 44.312 7.16 1 69.88 99 LYS B O 1
ATOM 1678 N N . ASN B 1 100 ? -4.379 42.344 7.383 1 64.19 100 ASN B N 1
ATOM 1679 C CA . ASN B 1 100 ? -5.672 43.031 7.418 1 64.19 100 ASN B CA 1
ATOM 1680 C C . ASN B 1 100 ? -5.828 43.875 8.672 1 64.19 100 ASN B C 1
ATOM 1682 O O . ASN B 1 100 ? -6.441 44.938 8.625 1 64.19 100 ASN B O 1
ATOM 1686 N N . VAL B 1 101 ? -5.246 43.562 9.711 1 59.22 101 VAL B N 1
ATOM 1687 C CA . VAL B 1 101 ? -5.309 44.312 10.961 1 59.22 101 VAL B CA 1
ATOM 1688 C C . VAL B 1 101 ? -4.422 45.562 10.859 1 59.22 101 VAL B C 1
ATOM 1690 O O . VAL B 1 101 ? -4.789 46.625 11.352 1 59.22 101 VAL B O 1
ATOM 1693 N N . THR B 1 102 ? -3.312 45.406 10.227 1 59.31 102 THR B N 1
ATOM 1694 C CA . THR B 1 102 ? -2.424 46.562 10.117 1 59.31 102 THR B CA 1
ATOM 1695 C C . THR B 1 102 ? -3.01 47.625 9.18 1 59.31 102 THR B C 1
ATOM 1697 O O . THR B 1 102 ? -2.631 48.781 9.227 1 59.31 102 THR B O 1
ATOM 1700 N N . ARG B 1 103 ? -3.812 47.219 8.289 1 60.91 103 ARG B N 1
ATOM 1701 C CA . ARG B 1 103 ? -4.434 48.156 7.367 1 60.91 103 ARG B CA 1
ATOM 1702 C C . ARG B 1 103 ? -5.477 49 8.07 1 60.91 103 ARG B C 1
ATOM 1704 O O . ARG B 1 103 ? -5.801 50.094 7.617 1 60.91 103 ARG B O 1
ATOM 1711 N N . PHE B 1 104 ? -5.852 48.531 9.102 1 50.22 104 PHE B N 1
ATOM 1712 C CA . PHE B 1 104 ? -6.867 49.281 9.82 1 50.22 104 PHE B CA 1
ATOM 1713 C C . PHE B 1 104 ? -6.227 50.312 10.75 1 50.22 104 PHE B C 1
ATOM 1715 O O . PHE B 1 104 ? -6.895 51.25 11.234 1 50.22 104 PHE B O 1
ATOM 1722 N N . PHE B 1 105 ? -4.918 50.219 10.953 1 44.81 105 PHE B N 1
ATOM 1723 C CA . PHE B 1 105 ? -4.25 51.25 11.711 1 44.81 105 PHE B CA 1
ATOM 1724 C C . PHE B 1 105 ? -3.41 52.125 10.781 1 44.81 105 PHE B C 1
ATOM 1726 O O . PHE B 1 105 ? -2.822 51.656 9.82 1 44.81 105 PHE B O 1
#

Nearest PDB structures (foldseek):
  3fav-assembly2_C  TM=4.303E-01  e=6.059E+00  Mycobacterium tuberculosis H37Rv
  3fav-assembly2_C  TM=4.303E-01  e=6.059E+00  Mycobacterium tuberculosis H37Rv

Foldseek 3Di:
DVVVVVVVLVVLLVVLVVVVVVCCVPPPVNVVVVVVVVVVLVVDCVPDDPVVNVVSVVVVVVVVVVVSVVSSVVSVVVVVVVVVVVVVVVVVVVVVVVVVVVVVD/DVVVVVVVLVVLLVVLVVVVVVCCPPPPVNVVVVVVVVVVLVVDCVVDDPVVNVVSVVVVVVVVVVVSVVSSVVSVVVVVVVVVVVVVVVVVVVVVVVVVVVVVD

Secondary structure (DSSP, 8-state):
-HHHHHHHHHHHHHHHHHHHHHHHHH-HHHHHHHHHHHHHHHHHHHHS-HHHHHHHHHHHHHHHHHHHHHHHHHHHHHHHHHHHHHHHHHHHHHHHHHHHHHHT-/-HHHHHHHHHHHHHHHHHHHHHHHHH-HHHHHHHHHHHHHHHHHHHHS-HHHHHHHHHHHHHHHHHHHHHHHHHHHHHHHHHHHHHHHHHHHHHHHHHHHHHHT-

Solvent-accessible surface area (backbone atoms only — not comparable to full-atom values): 10551 Å² total; per-residue (Å²): 111,68,63,58,52,50,49,50,48,50,47,48,54,53,48,49,53,52,49,52,52,47,42,61,72,67,36,65,67,51,44,52,36,50,51,54,28,52,49,28,48,49,56,32,49,73,72,40,54,73,70,38,38,56,31,47,54,49,26,52,52,36,47,50,54,45,48,54,54,49,46,52,50,34,21,50,51,18,21,52,53,14,26,54,47,19,45,51,51,51,51,51,52,52,53,52,53,53,50,57,54,53,67,73,100,109,69,63,56,50,50,49,50,48,51,48,48,54,51,47,49,53,52,49,52,52,46,40,60,72,67,35,64,66,50,44,51,36,51,51,53,29,51,52,28,48,48,56,31,49,74,74,40,55,72,70,38,38,56,31,49,54,50,27,53,52,35,50,51,55,46,48,54,54,50,45,52,51,35,20,50,51,17,19,52,53,15,25,54,48,20,43,51,51,51,52,52,52,50,52,52,53,53,49,56,53,52,67,74,100